Protein AF-A0A453IXX7-F1 (afdb_monomer_lite)

Structure (mmCIF, N/CA/C/O backbone):
data_AF-A0A453IXX7-F1
#
_entry.id   AF-A0A453IXX7-F1
#
loop_
_atom_site.group_PDB
_atom_site.id
_atom_site.type_symbol
_atom_site.label_atom_id
_atom_site.label_alt_id
_atom_site.label_comp_id
_atom_site.label_asym_id
_atom_site.label_entity_id
_atom_site.label_seq_id
_atom_site.pdbx_PDB_ins_code
_atom_site.Cartn_x
_atom_site.Cartn_y
_atom_site.Cartn_z
_atom_site.occupancy
_atom_site.B_iso_or_equiv
_atom_site.auth_seq_id
_atom_site.auth_comp_id
_atom_site.auth_asym_id
_atom_site.auth_atom_id
_atom_site.pdbx_PDB_model_num
ATOM 1 N N . MET A 1 1 ? -19.624 11.879 3.720 1.00 52.00 1 MET A N 1
ATOM 2 C CA . MET A 1 1 ? -18.708 11.087 4.573 1.00 52.00 1 MET A CA 1
ATOM 3 C C . MET A 1 1 ? -17.281 11.515 4.238 1.00 52.00 1 MET A C 1
ATOM 5 O O . MET A 1 1 ? -16.945 11.469 3.066 1.00 52.00 1 MET A O 1
ATOM 9 N N . LYS A 1 2 ? -16.485 12.031 5.192 1.00 71.69 2 LYS A N 1
ATOM 10 C CA . LYS A 1 2 ? -15.106 12.505 4.912 1.00 71.69 2 LYS A CA 1
ATOM 11 C C . LYS A 1 2 ? -14.015 11.462 5.213 1.00 71.69 2 LYS A C 1
ATOM 13 O O . LYS A 1 2 ? -12.870 11.693 4.855 1.00 71.69 2 LYS A O 1
ATOM 18 N N . ARG A 1 3 ? -14.343 10.357 5.900 1.00 86.06 3 ARG A N 1
ATOM 19 C CA . ARG A 1 3 ? -13.412 9.305 6.364 1.00 86.06 3 ARG A CA 1
ATOM 20 C C . ARG A 1 3 ? -14.086 7.934 6.343 1.00 86.06 3 ARG A C 1
ATOM 22 O O . ARG A 1 3 ? -15.310 7.884 6.327 1.00 86.06 3 ARG A O 1
ATOM 29 N N . GLY A 1 4 ? -13.295 6.863 6.366 1.00 90.75 4 GLY A N 1
ATOM 30 C CA . GLY A 1 4 ? -13.793 5.484 6.310 1.00 90.75 4 GLY A CA 1
ATOM 31 C C . GLY A 1 4 ? -14.142 5.016 4.898 1.00 90.75 4 GLY A C 1
ATOM 32 O O . GLY A 1 4 ? -13.806 5.691 3.924 1.00 90.75 4 GLY A O 1
ATOM 33 N N . VAL A 1 5 ? -14.779 3.847 4.814 1.00 94.88 5 VAL A N 1
ATOM 34 C CA . VAL A 1 5 ? -15.252 3.211 3.575 1.00 94.88 5 VAL A CA 1
ATOM 35 C C . VAL A 1 5 ? -16.755 3.427 3.390 1.00 94.88 5 VAL A C 1
ATOM 37 O O . VAL A 1 5 ? -17.506 3.447 4.367 1.00 94.88 5 VAL A O 1
ATOM 40 N N . ASN A 1 6 ? -17.194 3.594 2.142 1.00 93.88 6 ASN A N 1
ATOM 41 C CA . ASN A 1 6 ? -18.609 3.611 1.772 1.00 93.88 6 ASN A CA 1
ATOM 42 C C . ASN A 1 6 ? -19.084 2.248 1.232 1.00 93.88 6 ASN A C 1
ATOM 44 O O . ASN A 1 6 ? -18.291 1.339 1.012 1.00 93.88 6 ASN A O 1
ATOM 48 N N . GLU A 1 7 ? -20.380 2.127 0.951 1.00 94.25 7 GLU A N 1
ATOM 49 C CA . GLU A 1 7 ? -21.014 0.894 0.447 1.00 94.25 7 GLU A CA 1
ATOM 50 C C . GLU A 1 7 ? -20.448 0.391 -0.892 1.00 94.25 7 GLU A C 1
ATOM 52 O O . GLU A 1 7 ? -20.581 -0.784 -1.210 1.00 94.25 7 GLU A O 1
ATOM 57 N N . LYS A 1 8 ? -19.780 1.257 -1.669 1.00 95.69 8 LYS A N 1
ATOM 58 C CA . LYS A 1 8 ? -19.113 0.900 -2.934 1.00 95.69 8 LYS A CA 1
ATOM 59 C C . LYS A 1 8 ? -17.653 0.465 -2.735 1.00 95.69 8 LYS A C 1
ATOM 61 O O . LYS A 1 8 ? -16.906 0.385 -3.707 1.00 95.69 8 LYS A O 1
ATOM 66 N N . GLY A 1 9 ? -17.207 0.274 -1.491 1.00 96.00 9 GLY A N 1
ATOM 67 C CA . GLY A 1 9 ? -15.823 -0.076 -1.170 1.00 96.00 9 GLY A CA 1
ATOM 68 C C . GLY A 1 9 ? -14.824 1.060 -1.422 1.00 96.00 9 GLY A C 1
ATOM 69 O O . GLY A 1 9 ? -13.625 0.813 -1.533 1.00 96.00 9 GLY A O 1
ATOM 70 N N . ARG A 1 10 ? -15.281 2.314 -1.546 1.00 95.12 10 ARG A N 1
ATOM 71 C CA . ARG A 1 10 ? -14.396 3.473 -1.746 1.00 95.12 10 ARG A CA 1
ATOM 72 C C . ARG A 1 10 ? -14.073 4.101 -0.402 1.00 95.12 10 ARG A C 1
ATOM 74 O O . ARG A 1 10 ? -14.986 4.401 0.370 1.00 95.12 10 ARG A O 1
ATOM 81 N N . VAL A 1 11 ? -12.789 4.310 -0.134 1.00 94.00 11 VAL A N 1
ATOM 82 C CA . VAL A 1 11 ? -12.342 5.019 1.067 1.00 94.00 11 VAL A CA 1
ATOM 83 C C . VAL A 1 11 ? -12.109 6.496 0.782 1.00 94.00 11 VAL A C 1
ATOM 85 O O . VAL A 1 11 ? -11.867 6.896 -0.352 1.00 94.00 11 VAL A O 1
ATOM 88 N N . ALA A 1 12 ? -12.148 7.319 1.823 1.00 90.25 12 ALA A N 1
ATOM 89 C CA . ALA A 1 12 ? -11.641 8.684 1.728 1.00 90.25 12 ALA A CA 1
ATOM 90 C C . ALA A 1 12 ? -10.104 8.728 1.750 1.00 90.25 12 ALA A C 1
ATOM 92 O O . ALA A 1 12 ? -9.459 7.824 2.292 1.00 90.25 12 ALA A O 1
ATOM 93 N N . ASN A 1 13 ? -9.529 9.838 1.276 1.00 88.56 13 ASN A N 1
ATOM 94 C CA . ASN A 1 13 ? -8.077 10.052 1.198 1.00 88.56 13 ASN A CA 1
ATOM 95 C C . ASN A 1 13 ? -7.354 8.908 0.457 1.00 88.56 13 ASN A C 1
ATOM 97 O O . ASN A 1 13 ? -6.281 8.497 0.890 1.00 88.56 13 ASN A O 1
ATOM 101 N N . ASP A 1 14 ? -7.990 8.359 -0.585 1.00 91.31 14 ASP A N 1
ATOM 102 C CA . ASP A 1 14 ? -7.433 7.328 -1.469 1.00 91.31 14 ASP A CA 1
ATOM 103 C C . ASP A 1 14 ? -6.385 7.992 -2.368 1.00 91.31 14 ASP A C 1
ATOM 105 O O . ASP A 1 14 ? -6.716 8.897 -3.134 1.00 91.31 14 ASP A O 1
ATOM 109 N N . VAL A 1 15 ? -5.120 7.618 -2.197 1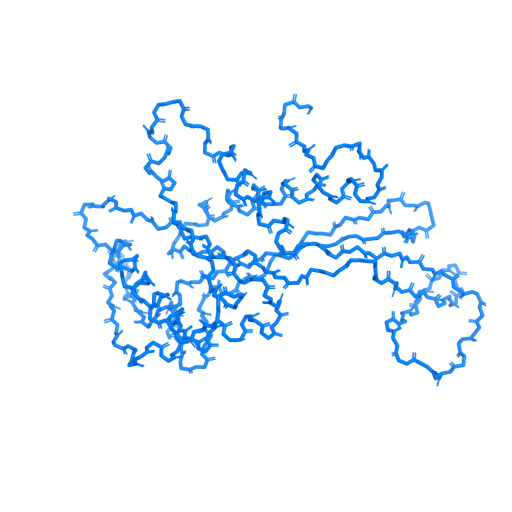.00 93.00 15 VAL A N 1
ATOM 110 C CA . VAL A 1 15 ? -3.978 8.213 -2.893 1.00 93.00 15 VAL A CA 1
ATOM 111 C C . VAL A 1 15 ? -3.083 7.096 -3.397 1.00 93.00 15 VAL A C 1
ATOM 113 O O . VAL A 1 15 ? -2.656 6.230 -2.630 1.00 93.00 15 VAL A O 1
ATOM 116 N N . GLU A 1 16 ? -2.771 7.166 -4.679 1.00 95.75 16 GLU A N 1
ATOM 117 C CA . GLU A 1 16 ? -1.723 6.388 -5.316 1.00 95.75 16 GLU A CA 1
ATOM 118 C C . GLU A 1 16 ? -0.454 7.239 -5.395 1.00 95.75 16 GLU A C 1
ATOM 120 O O . GLU A 1 16 ? -0.512 8.461 -5.549 1.00 95.75 16 GLU A O 1
ATOM 125 N N . THR A 1 17 ? 0.702 6.618 -5.213 1.00 96.19 17 THR A N 1
ATOM 126 C CA . THR A 1 17 ? 1.994 7.270 -5.414 1.00 96.19 17 THR A CA 1
ATOM 127 C C . THR A 1 17 ? 2.865 6.333 -6.220 1.00 96.19 17 THR A C 1
ATOM 129 O O . THR A 1 17 ? 3.091 5.197 -5.804 1.00 96.19 17 THR A O 1
ATOM 132 N N . GLU A 1 18 ? 3.347 6.832 -7.347 1.00 98.19 18 GLU A N 1
ATOM 133 C CA . GLU A 1 18 ? 4.178 6.100 -8.289 1.00 98.19 18 GLU A CA 1
ATOM 134 C C . GLU A 1 18 ? 5.586 6.706 -8.304 1.00 98.19 18 GLU A C 1
ATOM 136 O O . GLU A 1 18 ? 5.736 7.930 -8.317 1.00 98.19 18 GLU A O 1
ATOM 141 N N . GLN A 1 19 ? 6.614 5.858 -8.246 1.00 98.25 19 GLN A N 1
ATOM 142 C CA . GLN A 1 19 ? 8.008 6.252 -8.441 1.00 98.25 19 GLN A CA 1
ATOM 143 C C . GLN A 1 19 ? 8.514 5.627 -9.734 1.00 98.25 19 GLN A C 1
ATOM 145 O O . GLN A 1 19 ? 8.603 4.405 -9.834 1.00 98.25 19 GLN A O 1
ATOM 150 N N . ILE A 1 20 ? 8.883 6.480 -10.684 1.00 97.31 20 ILE A N 1
ATOM 151 C CA . ILE A 1 20 ? 9.363 6.087 -12.005 1.00 97.31 20 ILE A CA 1
ATOM 152 C C . ILE A 1 20 ? 10.854 6.407 -12.091 1.00 97.31 20 ILE A C 1
ATOM 154 O O . ILE A 1 20 ? 11.266 7.507 -11.721 1.00 97.31 20 ILE A O 1
ATOM 158 N N . VAL A 1 21 ? 11.649 5.453 -12.573 1.00 96.19 21 VAL A N 1
ATOM 159 C CA . VAL A 1 21 ? 13.091 5.617 -12.800 1.00 96.19 21 VAL A CA 1
ATOM 160 C C . VAL A 1 21 ? 13.422 5.103 -14.191 1.00 96.19 21 VAL A C 1
ATOM 162 O O . VAL A 1 21 ? 13.055 3.980 -14.538 1.00 96.19 21 VAL A O 1
ATOM 165 N N . PHE A 1 22 ? 14.110 5.921 -14.976 1.00 93.31 22 PHE A N 1
ATOM 166 C CA . PHE A 1 22 ? 14.544 5.607 -16.331 1.00 93.31 22 PHE A CA 1
ATOM 167 C C . PHE A 1 22 ? 15.934 6.194 -16.580 1.00 93.31 22 PHE A C 1
ATOM 169 O O . PHE A 1 22 ? 16.398 7.054 -15.830 1.00 93.31 22 PHE A O 1
ATOM 176 N N . GLU A 1 23 ? 16.598 5.690 -17.611 1.00 85.50 23 GLU A N 1
ATOM 177 C CA . GLU A 1 23 ? 17.915 6.166 -18.029 1.00 85.50 23 GLU A CA 1
ATOM 178 C C . GLU A 1 23 ? 17.818 7.539 -18.697 1.00 85.50 23 GLU A C 1
ATOM 180 O O . GLU A 1 23 ? 17.006 7.738 -19.597 1.00 85.50 23 GLU A O 1
ATOM 185 N N . ASP A 1 24 ? 18.678 8.470 -18.292 1.00 83.19 24 ASP A N 1
ATOM 186 C CA . ASP A 1 24 ? 18.828 9.745 -18.988 1.00 83.19 24 ASP A CA 1
ATOM 187 C C . ASP A 1 24 ? 19.734 9.544 -20.212 1.00 83.19 24 ASP A C 1
ATOM 189 O O . ASP A 1 24 ? 20.938 9.302 -20.081 1.00 83.19 24 ASP A O 1
ATOM 193 N N . THR A 1 25 ? 19.141 9.556 -21.405 1.00 79.69 25 THR A N 1
ATOM 194 C CA . THR A 1 25 ? 19.832 9.289 -22.674 1.00 79.69 25 THR A CA 1
ATOM 195 C C . THR A 1 25 ? 19.907 10.555 -23.528 1.00 79.69 25 THR A C 1
ATOM 197 O O . THR A 1 25 ? 18.917 11.279 -23.581 1.00 79.69 25 THR A O 1
ATOM 200 N N . PRO A 1 26 ? 20.989 10.780 -24.300 1.00 73.00 26 PRO A N 1
ATOM 201 C CA . PRO A 1 26 ? 21.132 11.967 -25.153 1.00 73.00 26 PRO A CA 1
ATOM 202 C C . PRO A 1 26 ? 20.014 12.176 -26.186 1.00 73.00 26 PRO A C 1
ATOM 204 O O . PRO A 1 26 ? 19.783 13.307 -26.601 1.00 73.00 26 PRO A O 1
ATOM 207 N N . ASP A 1 27 ? 19.343 11.098 -26.600 1.00 72.31 27 ASP A N 1
ATOM 208 C CA . ASP A 1 27 ? 18.257 11.117 -27.587 1.00 72.31 27 ASP A CA 1
ATOM 209 C C . ASP A 1 27 ? 16.858 11.276 -26.945 1.00 72.31 27 ASP A C 1
ATOM 211 O O . ASP A 1 27 ? 15.850 11.054 -27.614 1.00 72.31 27 ASP A O 1
ATOM 215 N N . ASP A 1 28 ? 16.785 11.615 -25.647 1.00 72.50 28 ASP A N 1
ATOM 216 C CA . ASP A 1 28 ? 15.558 11.761 -24.835 1.00 72.50 28 ASP A CA 1
ATOM 217 C C . ASP A 1 28 ? 14.635 10.519 -24.808 1.00 72.50 28 ASP A C 1
ATOM 219 O O . ASP A 1 28 ? 13.484 10.594 -24.364 1.00 72.50 28 ASP A O 1
ATOM 223 N N . ILE A 1 29 ? 15.122 9.351 -25.247 1.00 78.19 29 ILE A N 1
ATOM 224 C CA . ILE A 1 29 ? 14.368 8.093 -25.226 1.00 78.19 29 ILE A CA 1
ATOM 225 C C . ILE A 1 29 ? 15.102 7.050 -24.388 1.00 78.19 29 ILE A C 1
ATOM 227 O O . ILE A 1 29 ? 16.086 6.466 -24.854 1.00 78.19 29 ILE A O 1
ATOM 231 N N . PRO A 1 30 ? 14.589 6.738 -23.186 1.00 85.81 30 PRO A N 1
ATOM 232 C CA . PRO A 1 30 ? 15.201 5.726 -22.348 1.00 85.81 30 PRO A CA 1
ATOM 233 C C . PRO A 1 30 ? 15.132 4.353 -23.015 1.00 85.81 30 PRO A C 1
ATOM 235 O O . PRO A 1 30 ? 14.102 3.980 -23.574 1.00 85.81 30 PRO A O 1
ATOM 238 N N . SER A 1 31 ? 16.202 3.567 -22.892 1.00 89.06 31 SER A N 1
ATOM 239 C CA . SER A 1 31 ? 16.197 2.160 -23.315 1.00 89.06 31 SER A CA 1
ATOM 240 C C . SER A 1 31 ? 15.396 1.279 -22.349 1.00 89.06 31 SER A C 1
ATOM 242 O O . SER A 1 31 ? 14.829 0.254 -22.731 1.00 89.06 31 SER A O 1
ATOM 244 N N . GLN A 1 32 ? 15.325 1.704 -21.086 1.00 92.56 32 GLN A N 1
ATOM 245 C CA . GLN A 1 32 ? 14.651 1.008 -20.005 1.00 92.56 32 GLN A CA 1
ATOM 246 C C . GLN A 1 32 ? 13.949 1.986 -19.071 1.00 92.56 32 GLN A C 1
ATOM 248 O O . GLN A 1 32 ? 14.436 3.080 -18.776 1.00 92.56 32 GLN A O 1
ATOM 253 N N . ILE A 1 33 ? 12.812 1.546 -18.548 1.00 94.88 33 ILE A N 1
ATOM 254 C CA . ILE A 1 33 ? 12.030 2.281 -17.563 1.00 94.88 33 ILE A CA 1
ATOM 255 C C . ILE A 1 33 ? 11.524 1.320 -16.502 1.00 94.88 33 ILE A C 1
ATOM 257 O O . ILE A 1 33 ? 11.137 0.184 -16.777 1.0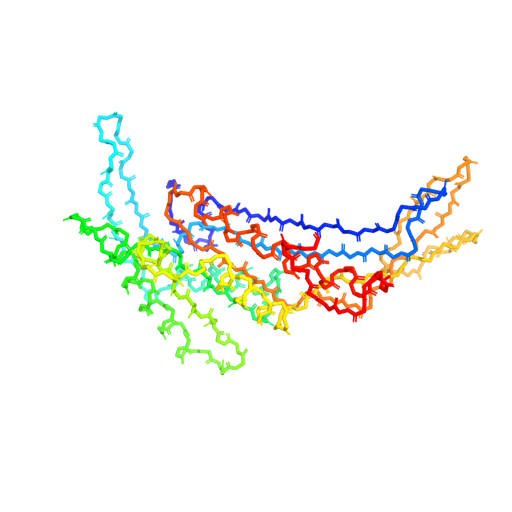0 94.88 33 ILE A O 1
ATOM 261 N N . THR A 1 34 ? 11.510 1.792 -15.268 1.00 97.44 34 THR A N 1
ATOM 262 C CA . THR A 1 34 ? 10.934 1.078 -14.140 1.00 97.44 34 THR A CA 1
ATOM 263 C C . THR A 1 34 ? 9.889 1.939 -13.462 1.00 97.44 34 THR A C 1
ATOM 265 O O . THR A 1 34 ? 9.990 3.166 -13.451 1.00 97.44 34 THR A O 1
ATOM 268 N N . SER A 1 35 ? 8.903 1.294 -12.856 1.00 97.88 35 SER A N 1
ATOM 269 C CA . SER A 1 35 ? 7.926 1.962 -12.014 1.00 97.88 35 SER A CA 1
ATOM 270 C C . SER A 1 35 ? 7.557 1.099 -10.816 1.00 97.88 35 SER A C 1
ATOM 272 O O . SER A 1 35 ? 7.499 -0.128 -10.902 1.00 97.88 35 SER A O 1
ATOM 274 N N . VAL A 1 36 ? 7.285 1.742 -9.687 1.00 98.31 36 VAL A N 1
ATOM 275 C CA . VAL A 1 36 ? 6.668 1.104 -8.530 1.00 98.31 36 VAL A CA 1
ATOM 276 C C . VAL A 1 36 ? 5.520 1.959 -8.012 1.00 98.31 36 VAL A C 1
ATOM 278 O O . VAL A 1 36 ? 5.641 3.171 -7.832 1.00 98.31 36 VAL A O 1
ATOM 281 N N . VAL A 1 37 ? 4.407 1.307 -7.703 1.00 98.38 37 VAL A N 1
ATOM 282 C CA . VAL A 1 37 ? 3.214 1.930 -7.142 1.00 98.38 37 VAL A CA 1
ATOM 283 C C . VAL A 1 37 ? 3.051 1.533 -5.679 1.00 98.38 37 VAL A C 1
ATOM 285 O O . VAL A 1 37 ? 3.149 0.365 -5.298 1.00 98.38 37 VAL A O 1
ATOM 288 N N . GLN A 1 38 ? 2.727 2.512 -4.842 1.00 97.19 38 GLN A N 1
ATOM 289 C CA . GLN A 1 38 ? 2.264 2.301 -3.476 1.00 97.19 38 GLN A CA 1
ATOM 290 C C . GLN A 1 38 ? 0.942 3.018 -3.233 1.00 97.19 38 GLN A C 1
ATOM 292 O O . GLN A 1 38 ? 0.648 4.066 -3.810 1.00 97.19 38 GLN A O 1
ATOM 297 N N . HIS A 1 39 ? 0.147 2.465 -2.325 1.00 96.50 39 HIS A N 1
ATOM 298 C CA . HIS A 1 39 ? -1.194 2.945 -2.051 1.00 96.50 39 HIS A CA 1
ATOM 299 C C . HIS A 1 39 ? -1.298 3.492 -0.623 1.00 96.50 39 HIS A C 1
ATOM 301 O O . HIS A 1 39 ? -0.825 2.897 0.347 1.00 96.50 39 HIS A O 1
ATOM 307 N N . ARG A 1 40 ? -2.026 4.591 -0.439 1.00 94.44 40 ARG A N 1
ATOM 308 C CA . ARG A 1 40 ? -2.394 5.138 0.870 1.00 94.44 40 ARG A CA 1
ATOM 309 C C . ARG A 1 40 ? -3.888 5.423 0.913 1.00 94.44 40 ARG A C 1
ATOM 311 O O . ARG A 1 40 ? -4.469 5.895 -0.050 1.00 94.44 40 ARG A O 1
ATOM 318 N N . GLY A 1 41 ? -4.526 5.128 2.040 1.00 92.62 41 GLY A N 1
ATOM 319 C CA . GLY A 1 41 ? -5.955 5.378 2.194 1.00 92.62 41 GLY A CA 1
ATOM 320 C C . GLY A 1 41 ? -6.386 5.524 3.643 1.00 92.62 41 GLY A C 1
ATOM 321 O O . GLY A 1 41 ? -5.666 5.142 4.572 1.00 92.62 41 GLY A O 1
ATOM 322 N N . SER A 1 42 ? -7.600 6.040 3.848 1.00 92.81 42 SER A N 1
ATOM 323 C CA . SER A 1 42 ? -8.254 5.911 5.152 1.00 92.81 42 SER A CA 1
ATOM 324 C C . SER A 1 42 ? -8.426 4.434 5.514 1.00 92.81 42 SER A C 1
ATOM 326 O O . SER A 1 42 ? -8.551 3.566 4.647 1.00 92.81 42 SER A O 1
ATOM 328 N N . ILE A 1 43 ? -8.475 4.152 6.815 1.00 94.38 43 ILE A N 1
ATOM 329 C CA . ILE A 1 43 ? -8.766 2.807 7.323 1.00 94.38 43 ILE A CA 1
ATOM 330 C C . ILE A 1 43 ? -10.138 2.379 6.775 1.00 94.38 43 ILE A C 1
ATOM 332 O O . ILE A 1 43 ? -11.110 3.109 7.020 1.00 94.38 43 ILE A O 1
ATOM 336 N N . PRO A 1 44 ? -10.229 1.249 6.045 1.00 95.38 44 PRO A N 1
ATOM 337 C CA . PRO A 1 44 ? -11.450 0.822 5.378 1.00 95.38 44 PRO A CA 1
ATOM 338 C C . PRO A 1 44 ? -12.391 0.167 6.387 1.00 95.38 44 PRO A C 1
ATOM 340 O O . PRO A 1 44 ? -12.557 -1.038 6.424 1.00 95.38 44 PRO A O 1
ATOM 343 N N . LEU A 1 45 ? -12.961 0.986 7.258 1.00 95.75 45 LEU A N 1
ATOM 344 C CA . LEU A 1 45 ? -14.060 0.642 8.148 1.00 95.75 45 LEU A CA 1
ATOM 345 C C . LEU A 1 45 ? -15.172 1.664 7.925 1.00 95.75 45 LEU A C 1
ATOM 347 O O . LEU A 1 45 ? -14.910 2.786 7.474 1.00 95.75 45 LEU A O 1
ATOM 351 N N . VAL A 1 46 ? -16.409 1.322 8.267 1.00 94.06 46 VAL A N 1
ATOM 352 C CA . VAL A 1 46 ? -17.495 2.304 8.273 1.00 94.06 46 VAL A CA 1
ATOM 353 C C . VAL A 1 46 ? -17.395 3.096 9.576 1.00 94.06 46 VAL A C 1
ATOM 355 O O . VAL A 1 46 ? -17.850 2.668 10.633 1.00 94.06 46 VAL A O 1
ATOM 358 N N . TRP A 1 47 ? -16.742 4.254 9.522 1.00 91.44 47 TRP A N 1
ATOM 359 C CA . TRP A 1 47 ? -16.563 5.122 10.683 1.00 91.44 47 TRP A CA 1
ATOM 360 C C . TRP A 1 47 ? -16.661 6.586 10.298 1.00 91.44 47 TRP A C 1
ATOM 362 O O . TRP A 1 47 ? -16.441 6.972 9.150 1.00 91.44 47 TRP A O 1
ATOM 372 N N . PHE A 1 48 ? -16.999 7.413 11.276 1.00 84.38 48 PHE A N 1
ATOM 373 C CA . PHE A 1 48 ? -17.100 8.846 11.086 1.00 84.38 48 PHE A CA 1
ATOM 374 C C . PHE A 1 48 ? -16.503 9.597 12.264 1.00 84.38 48 PHE A C 1
ATOM 376 O O . PHE A 1 48 ? -16.362 9.088 13.376 1.00 84.38 48 PHE A O 1
ATOM 383 N N . GLN A 1 49 ? -16.125 10.829 11.969 1.00 82.56 49 GLN A N 1
ATOM 384 C CA . GLN A 1 49 ? -15.581 11.767 12.922 1.00 82.56 49 GLN A CA 1
ATOM 385 C C . GLN A 1 49 ? -16.270 13.099 12.666 1.00 82.56 49 GLN A C 1
ATOM 387 O O . GLN A 1 49 ? -16.246 13.607 11.542 1.00 82.56 49 GLN A O 1
ATOM 392 N N . GLU A 1 50 ? -16.913 13.641 13.692 1.00 73.12 50 GLU A N 1
ATOM 393 C CA . GLU A 1 50 ? -17.658 14.886 13.566 1.00 73.12 50 GLU A CA 1
ATOM 394 C C . GLU A 1 50 ? -16.701 16.072 13.433 1.00 73.12 50 GLU A C 1
ATOM 396 O O . GLU A 1 50 ? -15.902 16.352 14.320 1.00 73.12 50 GLU A O 1
ATOM 401 N N . THR A 1 51 ? -16.734 16.784 12.310 1.00 66.50 51 THR A N 1
ATOM 402 C CA . THR A 1 51 ? -15.838 17.924 12.095 1.00 66.50 51 THR A CA 1
ATOM 403 C C . THR A 1 51 ? -16.435 19.189 12.707 1.00 66.50 51 THR A C 1
ATOM 405 O O . THR A 1 51 ? -17.098 19.951 12.009 1.00 66.50 51 THR A O 1
ATOM 408 N N . SER A 1 52 ? -16.201 19.419 14.001 1.00 67.50 52 SER A N 1
ATOM 409 C CA . SER A 1 52 ? -16.500 20.699 14.662 1.00 67.50 52 SER A CA 1
ATOM 410 C C . SER A 1 52 ? -15.265 21.604 14.672 1.00 67.50 52 SER A C 1
ATOM 412 O O . SER A 1 52 ? -14.175 21.152 15.016 1.00 67.50 52 SER A O 1
ATOM 414 N N . ARG A 1 53 ? -15.435 22.895 14.339 1.00 65.81 53 ARG A N 1
ATOM 415 C CA . ARG A 1 53 ? -14.354 23.907 14.382 1.00 65.81 53 ARG A CA 1
ATOM 416 C C . ARG A 1 53 ? -13.826 24.172 15.800 1.00 65.81 53 ARG A C 1
ATOM 418 O O . ARG A 1 53 ? -12.736 24.710 15.939 1.00 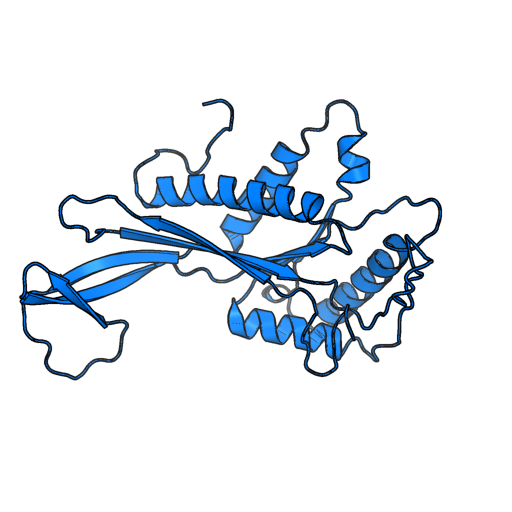65.81 53 ARG A O 1
ATOM 425 N N . LEU A 1 54 ? -14.582 23.788 16.830 1.00 71.88 54 LEU A N 1
ATOM 426 C CA . LEU A 1 54 ? -14.226 23.977 18.241 1.00 71.88 54 LEU A CA 1
ATOM 427 C C . LEU A 1 54 ? -13.487 22.763 18.833 1.00 71.88 54 LEU A C 1
ATOM 429 O O . LEU A 1 54 ? -12.790 22.890 19.835 1.00 71.88 54 LEU A O 1
ATOM 433 N N . ASN A 1 55 ? -13.599 21.587 18.203 1.00 61.78 55 ASN A N 1
ATOM 434 C CA . ASN A 1 55 ? -12.998 20.350 18.695 1.00 61.78 55 ASN A CA 1
ATOM 435 C C . ASN A 1 55 ? -11.745 20.000 17.891 1.00 61.78 55 ASN A C 1
ATOM 437 O O . ASN A 1 55 ? -11.827 19.397 16.826 1.00 61.78 55 ASN A O 1
ATOM 441 N N . ILE A 1 56 ? -10.571 20.294 18.457 1.00 64.31 56 ILE A N 1
ATOM 442 C CA . ILE A 1 56 ? -9.255 20.009 17.849 1.00 64.31 56 ILE A CA 1
ATOM 443 C C . ILE A 1 56 ? -9.049 18.496 17.606 1.00 64.31 56 ILE A C 1
ATOM 445 O O . ILE A 1 56 ? -8.290 18.094 16.725 1.00 64.31 56 ILE A O 1
ATOM 449 N N . ARG A 1 57 ? -9.724 17.624 18.373 1.00 69.62 57 ARG A N 1
ATOM 450 C CA . ARG A 1 57 ? -9.666 16.156 18.219 1.00 69.62 57 ARG A CA 1
ATOM 451 C C . ARG A 1 57 ? -11.045 15.514 18.384 1.00 69.62 57 ARG A C 1
ATOM 453 O O . ARG A 1 57 ? -11.339 14.980 19.454 1.00 69.62 57 ARG A O 1
ATOM 460 N N . PRO A 1 58 ? -11.880 15.541 17.337 1.00 73.75 58 PRO A N 1
ATOM 461 C CA . PRO A 1 58 ? -13.235 15.034 17.441 1.00 73.75 58 PRO A CA 1
ATOM 462 C C . PRO A 1 58 ? -13.289 13.523 17.655 1.00 73.75 58 PRO A C 1
ATOM 464 O O . PRO A 1 58 ? -12.371 12.785 17.276 1.00 73.75 58 PRO A O 1
ATOM 467 N N . GLU A 1 59 ? -14.367 13.072 18.282 1.00 81.75 59 GLU A N 1
ATOM 468 C CA . GLU A 1 59 ? -14.593 11.668 18.599 1.00 81.75 59 GLU A CA 1
ATOM 469 C C . GLU A 1 59 ? -14.756 10.815 17.340 1.00 81.75 59 GLU A C 1
ATOM 471 O O . GLU A 1 59 ? -15.228 11.287 16.306 1.00 81.75 59 GLU A O 1
ATOM 476 N N . ILE A 1 60 ? -14.318 9.562 17.427 1.00 87.50 60 ILE A N 1
ATOM 477 C CA . ILE A 1 60 ? -14.472 8.579 16.359 1.00 87.50 60 ILE A CA 1
ATOM 478 C C . ILE A 1 60 ? -15.640 7.691 16.736 1.00 87.50 60 ILE A C 1
ATOM 480 O O . ILE A 1 60 ? -15.625 7.081 17.801 1.00 87.50 60 ILE A O 1
ATOM 484 N N . THR A 1 61 ? -16.607 7.583 15.836 1.00 88.12 61 THR A N 1
ATOM 485 C CA . THR A 1 61 ? -17.734 6.668 15.989 1.00 88.12 61 THR A CA 1
ATOM 486 C C . THR A 1 61 ? -17.657 5.588 14.919 1.00 88.12 61 THR A C 1
ATOM 488 O O . THR A 1 61 ? -17.616 5.881 13.721 1.00 88.12 61 THR A O 1
ATOM 491 N N . LEU A 1 62 ? -17.619 4.332 15.363 1.00 90.19 62 LEU A N 1
ATOM 492 C CA . LEU A 1 62 ? -17.734 3.154 14.507 1.00 90.19 62 LEU A CA 1
ATOM 493 C C . LEU A 1 62 ? -19.212 2.897 14.201 1.00 90.19 62 LEU A C 1
ATOM 495 O O . LEU A 1 62 ? -20.054 2.979 15.095 1.00 90.19 62 LEU A O 1
ATOM 499 N N . LYS A 1 63 ? -19.527 2.566 12.950 1.00 89.44 63 LYS A N 1
ATOM 500 C CA . LYS A 1 63 ? -20.824 1.999 12.573 1.00 89.44 63 LYS A CA 1
ATOM 501 C C . LYS A 1 63 ? -20.664 0.518 12.264 1.00 89.44 63 LYS A C 1
ATOM 503 O O . LYS A 1 63 ? -19.580 0.061 11.910 1.00 89.44 63 LYS A O 1
ATOM 508 N N . SER A 1 64 ? -21.763 -0.216 12.398 1.00 86.44 64 SER A N 1
ATOM 509 C CA . SER A 1 64 ? -21.808 -1.621 12.010 1.00 86.44 64 SER A CA 1
ATOM 510 C C . SER A 1 64 ? -21.694 -1.749 10.489 1.00 86.44 64 SER A C 1
ATOM 512 O O . SER A 1 64 ? -22.434 -1.098 9.752 1.00 86.44 64 SER A O 1
ATOM 514 N N . ASP A 1 65 ? -20.758 -2.583 10.046 1.00 89.69 65 ASP A N 1
ATOM 515 C CA . ASP A 1 65 ? -20.660 -3.122 8.690 1.00 89.69 65 ASP A CA 1
ATOM 516 C C . ASP A 1 65 ? -20.945 -4.619 8.822 1.00 89.69 65 ASP A C 1
ATOM 518 O O . ASP A 1 65 ? -20.088 -5.374 9.286 1.00 89.69 65 ASP A O 1
ATOM 522 N N . VAL A 1 66 ? -22.182 -5.031 8.532 1.00 91.00 66 VAL A N 1
ATOM 523 C CA . VAL A 1 66 ? -22.605 -6.431 8.687 1.00 91.00 66 VAL A CA 1
ATOM 524 C C . VAL A 1 66 ? -21.678 -7.310 7.852 1.00 91.00 66 VAL A C 1
ATOM 526 O O . VAL A 1 66 ? -21.546 -7.093 6.648 1.00 91.00 66 VAL A O 1
ATOM 529 N N . ASP A 1 67 ? -21.016 -8.271 8.500 1.00 93.44 67 ASP A N 1
ATOM 530 C CA . ASP A 1 67 ? -20.033 -9.180 7.889 1.00 93.44 67 ASP A CA 1
ATOM 531 C C . ASP A 1 67 ? -18.861 -8.485 7.171 1.00 93.44 67 ASP A C 1
ATOM 533 O O . ASP A 1 67 ? -18.190 -9.081 6.322 1.00 93.44 67 ASP A O 1
ATOM 537 N N . TYR A 1 68 ? -18.598 -7.220 7.509 1.00 97.06 68 TYR A N 1
ATOM 538 C CA . TYR A 1 68 ? -17.558 -6.400 6.893 1.00 97.06 68 TYR A CA 1
ATOM 539 C C . TYR A 1 68 ? -17.688 -6.298 5.360 1.00 97.06 68 TYR A C 1
ATOM 541 O O . TYR A 1 68 ? -16.679 -6.303 4.652 1.00 97.06 68 TYR A O 1
ATOM 549 N N . LYS A 1 69 ? -18.916 -6.235 4.822 1.00 97.12 69 LYS A N 1
ATOM 550 C CA . LYS A 1 69 ? -19.190 -6.207 3.371 1.00 97.12 69 LYS A CA 1
ATOM 551 C C . LYS A 1 69 ? -18.504 -5.044 2.660 1.00 97.12 69 LYS A C 1
ATOM 553 O O . LYS A 1 69 ? -17.824 -5.265 1.659 1.00 97.12 69 LYS A O 1
ATOM 558 N N . ALA A 1 70 ? -18.639 -3.822 3.176 1.00 97.00 70 ALA A N 1
ATOM 559 C CA . ALA A 1 70 ? -18.024 -2.647 2.556 1.00 97.00 70 ALA A CA 1
ATOM 560 C C . ALA A 1 70 ? -16.488 -2.719 2.625 1.00 97.00 70 ALA A C 1
ATOM 562 O O . ALA A 1 70 ? -15.786 -2.381 1.669 1.00 97.00 70 ALA A O 1
ATOM 563 N N . THR A 1 71 ? -15.971 -3.219 3.748 1.00 97.75 71 THR A N 1
ATOM 564 C CA . THR A 1 71 ? -14.536 -3.450 3.962 1.00 97.75 71 THR A CA 1
ATOM 565 C C . THR A 1 71 ? -13.974 -4.522 3.022 1.00 97.75 71 THR A C 1
ATOM 567 O O . THR A 1 71 ? -12.894 -4.344 2.464 1.00 97.75 71 THR A O 1
ATOM 570 N N . ARG A 1 72 ? -14.702 -5.623 2.810 1.00 98.12 72 ARG A N 1
ATOM 571 C CA . ARG A 1 72 ? -14.332 -6.701 1.884 1.00 98.12 72 ARG A CA 1
ATOM 572 C C . ARG A 1 72 ? -14.299 -6.197 0.445 1.00 98.12 72 ARG A C 1
ATOM 574 O O . ARG A 1 72 ? -13.266 -6.332 -0.206 1.00 98.12 72 ARG A O 1
ATOM 581 N N . LEU A 1 73 ? -15.374 -5.540 0.003 1.00 98.31 73 LEU A N 1
ATOM 582 C CA . LEU A 1 73 ? -15.481 -4.977 -1.345 1.00 98.31 73 LEU A CA 1
ATOM 583 C C . LEU A 1 73 ? -14.338 -4.000 -1.643 1.00 98.31 73 LEU A C 1
ATOM 585 O O . LEU A 1 73 ? -13.816 -3.947 -2.752 1.00 98.31 73 LEU A O 1
ATOM 589 N N . HIS A 1 74 ? -13.906 -3.237 -0.639 1.00 98.12 74 HIS A N 1
ATOM 590 C CA . HIS A 1 74 ? -12.750 -2.366 -0.781 1.00 98.12 74 HIS A CA 1
ATOM 591 C C . HIS A 1 74 ? -11.467 -3.123 -1.159 1.00 98.12 74 HIS A C 1
ATOM 593 O O . HIS A 1 74 ? -10.751 -2.693 -2.062 1.00 98.12 74 HIS A O 1
ATOM 599 N N . PHE A 1 75 ? -11.174 -4.244 -0.497 1.00 98.25 75 PHE A N 1
ATOM 600 C CA . PHE A 1 75 ? -9.992 -5.044 -0.815 1.00 98.25 75 PHE A CA 1
ATOM 601 C C . PHE A 1 75 ? -10.137 -5.826 -2.117 1.00 98.25 75 PHE A C 1
ATOM 603 O O . PHE A 1 75 ? -9.156 -5.943 -2.842 1.00 98.25 75 PHE A O 1
ATOM 610 N N . GLU A 1 76 ? -11.341 -6.277 -2.466 1.00 98.19 76 GLU A N 1
ATOM 611 C CA . GLU A 1 76 ? -11.623 -6.855 -3.787 1.00 98.19 76 GLU A CA 1
ATOM 612 C C . GLU A 1 76 ? -11.320 -5.841 -4.900 1.00 98.19 76 GLU A C 1
ATOM 614 O O . GLU A 1 76 ? -10.595 -6.155 -5.840 1.00 98.19 76 GLU A O 1
ATOM 619 N N . ASN A 1 77 ? -11.750 -4.585 -4.738 1.00 98.19 77 ASN A N 1
ATOM 620 C CA . ASN A 1 77 ? -11.420 -3.502 -5.668 1.00 98.19 77 ASN A CA 1
ATOM 621 C C . ASN A 1 77 ? -9.911 -3.208 -5.746 1.00 98.19 77 ASN A C 1
ATOM 623 O O . ASN A 1 77 ? -9.433 -2.745 -6.779 1.00 98.19 77 ASN A O 1
ATOM 627 N N . LEU A 1 78 ? -9.151 -3.412 -4.664 1.00 98.12 78 LEU A N 1
ATOM 628 C CA . LEU A 1 78 ? -7.690 -3.280 -4.703 1.00 98.12 78 LEU A CA 1
ATOM 629 C C . LEU A 1 78 ? -7.040 -4.454 -5.431 1.00 98.12 78 LEU A C 1
ATOM 631 O O . LEU A 1 78 ? -6.149 -4.220 -6.237 1.00 98.12 78 LEU A O 1
ATOM 635 N N . VAL A 1 79 ? -7.504 -5.683 -5.199 1.00 98.31 79 VAL A N 1
ATOM 636 C CA . VAL A 1 79 ? -7.002 -6.871 -5.906 1.00 98.31 79 VAL A CA 1
ATOM 637 C C . VAL A 1 79 ? -7.264 -6.765 -7.406 1.00 98.31 79 VAL A C 1
ATOM 639 O O . VAL A 1 79 ? -6.387 -7.086 -8.198 1.00 98.31 79 VAL A O 1
ATOM 642 N N . LEU A 1 80 ? -8.431 -6.251 -7.807 1.00 97.69 80 LEU A N 1
ATOM 643 C CA . LEU A 1 80 ? -8.745 -6.002 -9.216 1.00 97.69 80 LEU A CA 1
ATOM 644 C C . LEU A 1 80 ? -7.809 -4.974 -9.870 1.00 97.69 80 LEU A C 1
ATOM 646 O O . LEU A 1 80 ? -7.559 -5.071 -11.065 1.00 97.69 80 LEU A O 1
ATOM 650 N N . ARG A 1 81 ? -7.315 -3.990 -9.106 1.00 96.94 81 ARG A N 1
ATOM 651 C CA . ARG A 1 81 ? -6.438 -2.924 -9.619 1.00 96.94 81 ARG A CA 1
ATOM 652 C C . ARG A 1 81 ? -4.959 -3.297 -9.610 1.00 96.94 81 ARG A C 1
ATOM 654 O O . ARG A 1 81 ? -4.266 -3.005 -10.572 1.00 96.94 81 ARG A O 1
ATOM 661 N N . TYR A 1 82 ? -4.484 -3.901 -8.524 1.00 97.88 82 TYR A N 1
ATOM 662 C CA . TYR A 1 82 ? -3.052 -4.075 -8.259 1.00 97.88 82 TYR A CA 1
ATOM 663 C C . TYR A 1 82 ? -2.614 -5.537 -8.164 1.00 97.88 82 TYR A C 1
ATOM 665 O O . TYR A 1 82 ? -1.430 -5.806 -8.001 1.00 97.88 82 TYR A O 1
ATOM 673 N N . GLY A 1 83 ? -3.548 -6.487 -8.209 1.00 97.56 83 GLY A N 1
ATOM 674 C CA . GLY A 1 83 ? -3.253 -7.902 -8.021 1.00 97.56 83 GLY A CA 1
ATOM 675 C C . GLY A 1 83 ? -3.123 -8.319 -6.553 1.00 97.56 83 GLY A C 1
ATOM 676 O O . GLY A 1 83 ? -3.696 -7.724 -5.638 1.00 97.56 83 GLY A O 1
ATOM 677 N N . ASN A 1 84 ? -2.402 -9.412 -6.327 1.00 96.56 84 ASN A N 1
ATOM 678 C CA . ASN A 1 84 ? -2.238 -10.073 -5.040 1.00 96.56 84 ASN A CA 1
ATOM 679 C C . ASN A 1 84 ? -0.745 -10.422 -4.851 1.00 96.56 84 ASN A C 1
ATOM 681 O O . ASN A 1 84 ? -0.180 -11.090 -5.715 1.00 96.56 84 ASN A O 1
ATOM 685 N N . PRO A 1 85 ? -0.105 -10.028 -3.731 1.00 98.06 85 PRO A N 1
ATOM 686 C CA . PRO A 1 85 ? -0.726 -9.676 -2.456 1.00 98.06 85 PRO A CA 1
ATOM 687 C C . PRO A 1 85 ? -1.103 -8.208 -2.265 1.00 98.06 85 PRO A C 1
ATOM 689 O O . PRO A 1 85 ? -0.398 -7.295 -2.685 1.00 98.06 85 PRO A O 1
ATOM 692 N N . ILE A 1 86 ? -2.173 -7.994 -1.492 1.00 98.50 86 ILE A N 1
ATOM 693 C CA . ILE A 1 86 ? -2.411 -6.720 -0.807 1.00 98.50 86 ILE A CA 1
ATOM 694 C C . ILE A 1 86 ? -1.742 -6.788 0.566 1.00 98.50 86 ILE A C 1
ATOM 696 O O . ILE A 1 86 ? -2.203 -7.506 1.463 1.00 98.50 86 ILE A O 1
ATOM 700 N N . VAL A 1 87 ? -0.657 -6.030 0.740 1.00 98.50 87 VAL A N 1
ATOM 701 C CA . VAL A 1 87 ? 0.032 -5.909 2.029 1.00 98.50 87 VAL A CA 1
ATOM 702 C C . VAL A 1 87 ? -0.399 -4.623 2.712 1.00 98.50 87 VAL A C 1
ATOM 704 O O . VAL A 1 87 ? -0.255 -3.537 2.170 1.00 98.50 87 VAL A O 1
ATOM 707 N N . ILE A 1 88 ? -0.939 -4.728 3.918 1.00 98.25 88 ILE A N 1
ATOM 708 C CA . ILE A 1 88 ? -1.503 -3.609 4.663 1.00 98.25 88 ILE A CA 1
ATOM 709 C C . ILE A 1 88 ? -0.539 -3.225 5.778 1.00 98.25 88 ILE A C 1
ATOM 711 O O . ILE A 1 88 ? -0.374 -3.975 6.740 1.00 98.25 88 ILE A O 1
ATOM 715 N N . LEU A 1 89 ? 0.023 -2.021 5.695 1.00 97.25 89 LEU A N 1
ATOM 716 C CA . LEU A 1 89 ? 0.815 -1.411 6.751 1.00 97.25 89 LEU A CA 1
ATOM 717 C C . LEU A 1 89 ? -0.031 -0.428 7.559 1.00 97.25 89 LEU A C 1
ATOM 719 O O . LEU A 1 89 ? -0.368 0.674 7.128 1.00 97.25 89 LEU A O 1
ATOM 723 N N . ASN A 1 90 ? -0.380 -0.829 8.773 1.00 95.12 90 ASN A N 1
ATOM 724 C CA . ASN A 1 90 ? -1.277 -0.086 9.636 1.00 95.12 90 ASN A CA 1
ATOM 725 C C . ASN A 1 90 ? -0.509 0.692 10.710 1.00 95.12 90 ASN A C 1
ATOM 727 O O . ASN A 1 90 ? -0.045 0.099 11.688 1.00 95.12 90 ASN A O 1
ATOM 731 N N . LEU A 1 91 ? -0.437 2.021 10.573 1.00 92.88 91 LEU A N 1
ATOM 732 C CA . LEU A 1 91 ? 0.410 2.897 11.403 1.00 92.88 91 LEU A CA 1
ATOM 733 C C . LEU A 1 91 ? -0.308 3.532 12.606 1.00 92.88 91 LEU A C 1
ATOM 735 O O . LEU A 1 91 ? 0.079 4.596 13.102 1.00 92.88 91 LEU A O 1
ATOM 739 N N . ILE A 1 92 ? -1.405 2.916 13.039 1.00 89.75 92 ILE A N 1
ATOM 740 C CA . ILE A 1 92 ? -2.307 3.432 14.072 1.00 89.75 92 ILE A CA 1
ATOM 741 C C . ILE A 1 92 ? -1.630 3.423 15.461 1.00 89.75 92 ILE A C 1
ATOM 743 O O . ILE A 1 92 ? -0.890 2.505 15.804 1.00 89.75 92 ILE A O 1
ATOM 747 N N . LYS A 1 93 ? -1.893 4.428 16.299 1.00 87.75 93 LYS A N 1
ATOM 748 C CA . LYS A 1 93 ? -1.412 4.460 17.690 1.00 87.75 93 LYS A CA 1
ATOM 749 C C . LYS A 1 93 ? -2.121 3.416 18.550 1.00 87.75 93 LYS A C 1
ATOM 751 O O . LYS A 1 93 ? -3.334 3.228 18.473 1.00 87.75 93 LYS A O 1
ATOM 756 N N . THR A 1 94 ? -1.361 2.773 19.430 1.00 85.38 94 THR A N 1
ATOM 757 C CA . THR A 1 94 ? -1.867 1.765 20.375 1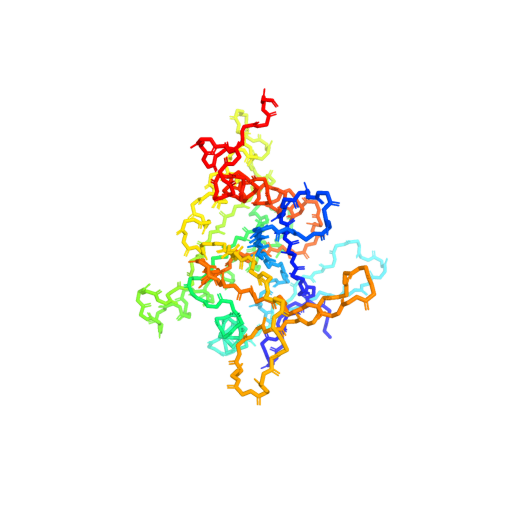.00 85.38 94 THR A CA 1
ATOM 758 C C . THR A 1 94 ? -2.130 2.327 21.764 1.00 85.38 94 THR A C 1
ATOM 760 O O . THR A 1 94 ? -3.013 1.828 22.455 1.00 85.38 94 THR A O 1
ATOM 763 N N . ARG A 1 95 ? -1.376 3.349 22.188 1.00 81.75 95 ARG A N 1
ATOM 764 C CA . ARG A 1 95 ? -1.509 3.978 23.510 1.00 81.75 95 ARG A CA 1
ATOM 765 C C . ARG A 1 95 ? -1.870 5.447 23.367 1.00 81.75 95 ARG A C 1
ATOM 767 O O . ARG A 1 95 ? -1.074 6.254 22.890 1.00 81.75 95 ARG A O 1
ATOM 774 N N . GLU A 1 96 ? -3.061 5.785 23.833 1.00 84.88 96 GLU A N 1
ATOM 775 C CA . GLU A 1 96 ? -3.618 7.131 23.798 1.00 84.88 96 GLU A CA 1
ATOM 776 C C . GLU A 1 96 ? -4.269 7.449 25.145 1.00 84.88 96 GLU A C 1
ATOM 778 O O . GLU A 1 96 ? -4.765 6.548 25.815 1.00 84.88 96 GLU A O 1
ATOM 783 N N . LYS A 1 97 ? -4.301 8.731 25.534 1.00 82.62 97 LYS A N 1
ATOM 784 C CA . LYS A 1 97 ? -5.012 9.162 26.752 1.00 82.62 97 LYS A CA 1
ATOM 785 C C . LYS A 1 97 ? -6.527 8.949 26.641 1.00 82.62 97 LYS A C 1
ATOM 787 O O . LYS A 1 97 ? -7.156 8.550 27.609 1.00 82.62 97 LYS A O 1
ATOM 792 N N . LYS A 1 98 ? -7.095 9.215 25.458 1.00 82.62 98 LYS A N 1
ATOM 793 C CA . LYS A 1 98 ? -8.482 8.895 25.096 1.00 82.62 98 LYS A CA 1
ATOM 794 C C . LYS A 1 98 ? -8.437 7.904 23.929 1.00 82.62 98 LYS A C 1
ATOM 796 O O . LYS A 1 98 ? -7.793 8.238 22.931 1.00 82.62 98 LYS A O 1
ATOM 801 N N . PRO A 1 99 ? -9.065 6.721 24.037 1.00 84.50 99 PRO A N 1
ATOM 802 C CA . PRO A 1 99 ? -9.023 5.715 22.984 1.00 84.50 99 PRO A CA 1
ATOM 803 C C . PRO A 1 99 ? -9.748 6.237 21.741 1.00 84.50 99 PRO A C 1
ATOM 805 O O . PRO A 1 99 ? -10.931 6.568 21.794 1.00 84.50 99 PRO A O 1
ATOM 808 N N . ARG A 1 100 ? -9.018 6.372 20.631 1.00 87.44 100 ARG A N 1
ATOM 809 C CA . ARG A 1 100 ? -9.545 6.872 19.354 1.00 87.44 100 ARG A CA 1
ATOM 810 C C . ARG A 1 100 ? -9.026 5.997 18.222 1.00 87.44 100 ARG A C 1
ATOM 812 O O . ARG A 1 100 ? -9.760 5.186 17.664 1.00 87.44 100 ARG A O 1
ATOM 819 N N . GLU A 1 101 ? -7.735 6.113 17.941 1.00 88.31 101 GLU A N 1
ATOM 820 C CA . GLU A 1 101 ? -7.012 5.282 16.981 1.00 88.31 101 GLU A CA 1
ATOM 821 C C . GLU A 1 101 ? -7.056 3.801 17.390 1.00 88.31 101 GLU A C 1
ATOM 823 O O . GLU A 1 101 ? -7.354 2.917 16.585 1.00 88.31 101 GLU A O 1
ATOM 828 N N . SER A 1 102 ? -6.855 3.533 18.677 1.00 89.75 102 SER A N 1
ATOM 829 C CA . SER A 1 102 ? -6.879 2.184 19.253 1.00 89.75 102 SER A CA 1
ATOM 830 C C . SER A 1 102 ? -8.203 1.424 19.056 1.00 89.75 102 SER A C 1
ATOM 832 O O . SER A 1 102 ? -8.156 0.201 18.899 1.00 89.75 102 SER A O 1
ATOM 834 N N . LEU A 1 103 ? -9.349 2.120 18.996 1.00 91.25 103 LEU A N 1
ATOM 835 C CA . LEU A 1 103 ? -10.657 1.522 18.682 1.00 91.25 103 LEU A CA 1
ATOM 836 C C . LEU A 1 103 ? -10.704 1.034 17.231 1.00 91.25 103 LEU A C 1
ATOM 838 O O . LEU A 1 103 ? -11.015 -0.130 16.979 1.00 91.25 103 LEU A O 1
ATOM 842 N N . LEU A 1 104 ? -10.310 1.897 16.285 1.00 92.44 104 LEU A N 1
ATOM 843 C CA . LEU A 1 104 ? -10.230 1.540 14.866 1.00 92.44 104 LEU A CA 1
ATOM 844 C C . LEU A 1 104 ? -9.254 0.388 14.634 1.00 92.44 104 LEU A C 1
ATOM 846 O O . LEU A 1 104 ? -9.534 -0.499 13.839 1.00 92.44 104 LEU A O 1
ATOM 850 N N . ARG A 1 105 ? -8.120 0.369 15.344 1.00 92.75 105 ARG A N 1
ATOM 851 C CA . ARG A 1 105 ? -7.143 -0.724 15.257 1.00 92.75 105 ARG A CA 1
ATOM 852 C C . ARG A 1 105 ? -7.765 -2.067 15.629 1.00 92.75 105 ARG A C 1
ATOM 854 O O . ARG A 1 105 ? -7.560 -3.040 14.910 1.00 92.75 105 ARG A O 1
ATOM 861 N N . ALA A 1 106 ? -8.455 -2.124 16.768 1.00 93.31 106 ALA A N 1
ATOM 862 C CA . ALA A 1 106 ? -9.055 -3.359 17.255 1.00 93.31 106 ALA A CA 1
ATOM 863 C C . ALA A 1 106 ? -10.137 -3.853 16.291 1.00 93.31 106 ALA A C 1
ATOM 865 O O . ALA A 1 106 ? -10.142 -5.027 15.932 1.00 93.31 106 ALA A O 1
ATOM 866 N N . GLU A 1 107 ? -11.002 -2.951 15.829 1.00 95.44 107 GLU A N 1
ATOM 867 C CA . GLU A 1 107 ? -12.079 -3.309 14.910 1.00 95.44 107 GLU A CA 1
ATOM 868 C C . GLU A 1 107 ? -11.557 -3.714 13.528 1.00 95.44 107 GLU A C 1
ATOM 870 O O . GLU A 1 107 ? -12.004 -4.701 12.952 1.00 95.44 107 GLU A O 1
ATOM 875 N N . PHE A 1 108 ? -10.529 -3.029 13.029 1.00 96.38 108 PHE A N 1
ATOM 876 C CA . PHE A 1 108 ? -9.940 -3.350 11.736 1.00 96.38 108 PHE A CA 1
ATOM 877 C C . PHE A 1 108 ? -9.236 -4.710 11.753 1.00 96.38 108 PHE A C 1
ATOM 879 O O . PHE A 1 108 ? -9.351 -5.475 10.801 1.00 96.38 108 PHE A O 1
ATOM 886 N N . ALA A 1 109 ? -8.570 -5.062 12.857 1.00 96.06 109 ALA A N 1
ATOM 887 C CA . ALA A 1 109 ? -7.982 -6.389 13.016 1.00 96.06 109 ALA A CA 1
ATOM 888 C C . ALA A 1 109 ? -9.045 -7.505 12.978 1.00 96.06 109 ALA A C 1
ATOM 890 O O . ALA A 1 109 ? -8.809 -8.544 12.361 1.00 96.06 109 ALA A O 1
ATOM 891 N N . LYS A 1 110 ? -10.228 -7.286 13.576 1.00 96.81 110 LYS A N 1
ATOM 892 C CA . LYS A 1 110 ? -11.353 -8.232 13.471 1.00 96.81 110 LYS A CA 1
ATOM 893 C C . LYS A 1 110 ? -11.857 -8.352 12.036 1.00 96.81 110 LYS A C 1
ATOM 895 O O . LYS A 1 110 ? -12.076 -9.471 11.584 1.00 96.81 110 LYS A O 1
ATOM 900 N N . ALA A 1 111 ? -11.986 -7.230 11.326 1.00 97.69 111 ALA A N 1
ATOM 901 C CA . ALA A 1 111 ? -12.416 -7.211 9.931 1.00 97.69 111 ALA A CA 1
ATOM 902 C C . ALA A 1 111 ? -11.478 -8.033 9.036 1.00 97.69 111 ALA A C 1
ATOM 904 O O . ALA A 1 111 ? -11.930 -8.912 8.306 1.00 97.69 111 ALA A O 1
ATOM 905 N N . ILE A 1 112 ? -10.163 -7.813 9.150 1.00 98.00 112 ILE A N 1
ATOM 906 C CA . ILE A 1 112 ? -9.163 -8.575 8.392 1.00 98.00 112 ILE A CA 1
ATOM 907 C C . ILE A 1 112 ? -9.220 -10.065 8.738 1.00 98.00 112 ILE A C 1
ATOM 909 O O . ILE A 1 112 ? -9.210 -10.898 7.835 1.00 98.00 112 ILE A O 1
ATOM 913 N N . HIS A 1 113 ? -9.325 -10.411 10.024 1.00 97.75 113 HIS A N 1
ATOM 914 C CA . HIS A 1 113 ? -9.458 -11.807 10.451 1.00 97.75 113 HIS A CA 1
ATOM 915 C C . HIS A 1 113 ? -10.709 -12.467 9.865 1.00 97.75 113 HIS A C 1
ATOM 917 O O . HIS A 1 113 ? -10.637 -13.572 9.335 1.00 97.75 113 HIS A O 1
ATOM 923 N N . TYR A 1 114 ? -11.851 -11.780 9.921 1.00 97.88 114 TYR A N 1
ATOM 924 C CA . TYR A 1 114 ? -13.112 -12.263 9.365 1.00 97.88 114 TYR A CA 1
ATOM 925 C C . TYR A 1 114 ? -13.031 -12.464 7.845 1.00 97.88 114 TYR A C 1
ATOM 927 O O . TYR A 1 114 ? -13.452 -13.502 7.339 1.00 97.88 114 TYR A O 1
ATOM 935 N N . ILE A 1 115 ? -12.448 -11.509 7.114 1.00 97.88 115 ILE A N 1
ATOM 936 C CA . ILE A 1 115 ? -12.279 -11.598 5.658 1.00 97.88 115 ILE A CA 1
ATOM 937 C C . ILE A 1 115 ? -11.352 -12.763 5.294 1.00 97.88 115 ILE A C 1
ATOM 939 O O . ILE A 1 115 ? -11.732 -13.601 4.477 1.00 97.88 115 ILE A O 1
ATOM 943 N N . ASN A 1 116 ? -10.191 -12.873 5.948 1.00 98.19 116 ASN A N 1
ATOM 944 C CA . ASN A 1 116 ? -9.192 -13.909 5.668 1.00 98.19 116 ASN A CA 1
ATOM 945 C C . ASN A 1 116 ? -9.668 -15.336 5.979 1.00 98.19 116 ASN A C 1
ATOM 947 O O . ASN A 1 116 ? -9.146 -16.276 5.382 1.00 98.19 116 ASN A O 1
ATOM 951 N N . LYS A 1 117 ? -10.657 -15.521 6.868 1.00 97.19 117 LYS A N 1
ATOM 952 C CA . LYS A 1 117 ? -11.300 -16.832 7.081 1.00 97.19 117 LYS A CA 1
ATOM 953 C C . LYS A 1 117 ? -12.010 -17.354 5.832 1.00 97.19 117 LYS A C 1
ATOM 955 O O . LYS A 1 117 ? -12.102 -18.562 5.661 1.00 97.19 117 LYS A O 1
ATOM 960 N N . GLY A 1 118 ? -12.530 -16.455 4.997 1.00 95.00 118 GLY A N 1
ATOM 961 C CA . GLY A 1 118 ? -13.225 -16.802 3.757 1.00 95.00 118 GLY A CA 1
ATOM 962 C C . GLY A 1 118 ? -12.324 -16.840 2.522 1.00 95.00 118 GLY A C 1
ATOM 963 O O . GLY A 1 118 ? -12.844 -16.995 1.423 1.00 95.00 118 GLY A O 1
ATOM 964 N N . LEU A 1 119 ? -11.009 -16.651 2.677 1.00 96.25 119 LEU A N 1
ATOM 965 C CA . LEU A 1 119 ? -10.047 -16.621 1.574 1.00 96.25 119 LEU A CA 1
ATOM 966 C C . LEU A 1 119 ? -9.053 -17.788 1.687 1.00 96.25 119 LEU A C 1
ATOM 968 O O . LEU A 1 119 ? -8.654 -18.134 2.807 1.00 96.25 119 LEU A O 1
ATOM 972 N N . PRO A 1 120 ? -8.621 -18.372 0.552 1.00 96.88 120 PRO A N 1
ATOM 973 C CA . PRO A 1 120 ? -7.526 -19.336 0.545 1.00 96.88 120 PRO A CA 1
ATOM 974 C C . PRO A 1 120 ? -6.211 -18.656 0.955 1.00 96.88 120 PRO A C 1
ATOM 976 O O . PRO A 1 120 ? -6.075 -17.434 0.847 1.00 96.88 120 PRO A O 1
ATOM 979 N N . ASP A 1 121 ? -5.256 -19.442 1.455 1.00 95.38 121 ASP A N 1
ATOM 980 C CA . ASP A 1 121 ? -4.031 -18.942 2.096 1.00 95.38 121 ASP A CA 1
ATOM 981 C C . ASP A 1 121 ? -3.211 -18.001 1.197 1.00 95.38 121 ASP A C 1
ATOM 983 O O . ASP A 1 121 ? -2.690 -16.993 1.676 1.00 95.38 121 ASP A O 1
ATOM 987 N N . ASP A 1 122 ? -3.155 -18.283 -0.105 1.00 94.12 122 ASP A N 1
ATOM 988 C CA . ASP A 1 122 ? -2.446 -17.501 -1.121 1.00 94.12 122 ASP A CA 1
ATOM 989 C C . ASP A 1 122 ? -3.094 -16.135 -1.401 1.00 94.12 122 ASP A C 1
ATOM 991 O O . ASP A 1 122 ? -2.406 -15.202 -1.815 1.00 94.12 122 ASP A O 1
ATOM 995 N N . LYS A 1 123 ? -4.399 -15.984 -1.137 1.00 95.69 123 LYS A N 1
ATOM 996 C CA . LYS A 1 123 ? -5.175 -14.748 -1.369 1.00 95.69 123 LYS A CA 1
ATOM 997 C C . LYS A 1 123 ? -5.456 -13.947 -0.105 1.00 95.69 123 LYS A C 1
ATOM 999 O O . LYS A 1 123 ? -6.183 -12.954 -0.152 1.00 95.69 123 LYS A O 1
ATOM 1004 N N . ARG A 1 124 ? -4.925 -14.368 1.044 1.00 98.19 124 ARG A N 1
ATOM 1005 C CA . ARG A 1 124 ? -5.138 -13.650 2.303 1.00 98.19 124 ARG A CA 1
ATOM 1006 C C . ARG A 1 124 ? -4.481 -12.274 2.281 1.00 98.19 124 ARG A C 1
ATOM 1008 O O . ARG A 1 124 ? -3.329 -12.108 1.883 1.00 98.19 124 ARG A O 1
ATOM 1015 N N . LEU A 1 125 ? -5.197 -11.300 2.834 1.00 98.38 125 LEU A N 1
ATOM 1016 C CA . LEU A 1 125 ? -4.674 -9.968 3.105 1.00 98.38 125 LEU A CA 1
ATOM 1017 C C . LEU A 1 125 ? -3.541 -10.074 4.128 1.00 98.38 125 LEU A C 1
ATOM 1019 O O . LEU A 1 125 ? -3.741 -10.590 5.236 1.00 98.38 125 LEU A O 1
ATOM 1023 N N . LYS A 1 126 ? -2.361 -9.558 3.778 1.00 97.88 126 LYS A N 1
ATOM 1024 C CA . LYS A 1 126 ? -1.188 -9.578 4.658 1.00 97.88 126 LYS A CA 1
ATOM 1025 C C . LYS A 1 126 ? -1.215 -8.336 5.540 1.00 97.88 126 LYS A C 1
ATOM 1027 O O . LYS A 1 126 ? -0.973 -7.235 5.063 1.00 97.88 126 LYS A O 1
ATOM 1032 N N . PHE A 1 127 ? -1.542 -8.486 6.820 1.00 96.75 127 PHE A N 1
ATOM 1033 C CA . PHE A 1 127 ? -1.731 -7.353 7.731 1.00 96.75 127 PHE A CA 1
ATOM 1034 C C . PHE A 1 127 ? -0.564 -7.185 8.705 1.00 96.75 127 PHE A C 1
ATOM 1036 O O . PHE A 1 127 ? -0.316 -8.047 9.547 1.00 96.75 127 PHE A O 1
ATOM 1043 N N . LEU A 1 128 ? 0.103 -6.032 8.627 1.00 95.88 128 LEU A N 1
ATOM 1044 C CA . LEU A 1 128 ? 1.188 -5.627 9.510 1.00 95.88 128 LEU A CA 1
ATOM 1045 C C . LEU A 1 128 ? 0.803 -4.357 10.271 1.00 95.88 128 LEU A C 1
ATOM 1047 O O . LEU A 1 128 ? 0.408 -3.348 9.692 1.00 95.88 128 LEU A O 1
ATOM 1051 N N . HIS A 1 129 ? 0.957 -4.380 11.592 1.00 95.06 129 HIS A N 1
ATOM 1052 C CA . HIS A 1 129 ? 0.678 -3.228 12.439 1.00 95.06 129 HIS A CA 1
ATOM 1053 C C . HIS A 1 129 ? 1.950 -2.686 13.092 1.00 95.06 129 HIS A C 1
ATOM 1055 O O . HIS A 1 129 ? 2.645 -3.421 13.791 1.00 95.06 129 HIS A O 1
ATOM 1061 N N . MET A 1 130 ? 2.209 -1.384 12.931 1.00 93.19 130 MET A N 1
ATOM 1062 C CA . MET A 1 130 ? 3.366 -0.712 13.528 1.00 93.19 130 MET A CA 1
ATOM 1063 C C . MET A 1 130 ? 2.981 0.623 14.164 1.00 93.19 130 MET A C 1
ATOM 1065 O O . MET A 1 130 ? 2.664 1.597 13.487 1.00 93.19 130 MET A O 1
ATOM 1069 N N . ASP A 1 131 ? 3.073 0.702 15.489 1.00 91.50 131 ASP A N 1
ATOM 1070 C CA . ASP A 1 131 ? 2.904 1.962 16.212 1.00 91.50 131 ASP A CA 1
ATOM 1071 C C . ASP A 1 131 ? 4.216 2.758 16.201 1.00 91.50 131 ASP A C 1
ATOM 1073 O O . ASP A 1 131 ? 5.043 2.643 17.112 1.00 91.50 131 ASP A O 1
ATOM 1077 N N . LEU A 1 132 ? 4.401 3.588 15.171 1.00 88.12 132 LEU A N 1
ATOM 1078 C CA . LEU A 1 132 ? 5.609 4.408 15.022 1.00 88.12 132 LEU A CA 1
ATOM 1079 C C . LEU A 1 132 ? 5.828 5.358 16.209 1.00 88.12 132 LEU A C 1
ATOM 1081 O O . LEU A 1 132 ? 6.968 5.626 16.568 1.00 88.12 132 LEU A O 1
ATOM 1085 N N . SER A 1 133 ? 4.759 5.833 16.862 1.00 84.88 133 SER A N 1
ATOM 1086 C CA . SER A 1 133 ? 4.874 6.724 18.031 1.00 84.88 133 SER A CA 1
ATOM 1087 C C . SER A 1 133 ? 5.404 6.004 19.269 1.00 84.88 133 SER A C 1
ATOM 1089 O O . SER A 1 133 ? 6.032 6.617 20.131 1.00 84.88 133 SER A O 1
ATOM 1091 N N . LYS A 1 134 ? 5.130 4.703 19.381 1.00 86.88 134 LYS A N 1
ATOM 1092 C CA . LYS A 1 134 ? 5.713 3.846 20.414 1.00 86.88 134 LYS A CA 1
ATOM 1093 C C . LYS A 1 134 ? 7.151 3.469 20.069 1.00 86.88 134 LYS A C 1
ATOM 1095 O O . LYS A 1 134 ? 7.987 3.453 20.968 1.00 86.88 134 LYS A O 1
ATOM 1100 N N . LEU A 1 135 ? 7.429 3.164 18.801 1.00 87.69 135 LEU A N 1
ATOM 1101 C CA . LEU A 1 135 ? 8.762 2.774 18.340 1.00 87.69 135 LEU A CA 1
ATOM 1102 C C . LEU A 1 135 ? 9.765 3.928 18.436 1.00 87.69 135 LEU A C 1
ATOM 1104 O O . LEU A 1 135 ? 10.856 3.717 18.946 1.00 87.69 135 LEU A O 1
ATOM 1108 N N . SER A 1 136 ? 9.375 5.153 18.071 1.00 85.94 136 SER A N 1
ATOM 1109 C CA . SER A 1 136 ? 10.260 6.325 18.137 1.00 85.94 136 SER A CA 1
ATOM 1110 C C . SER A 1 136 ? 10.689 6.710 19.556 1.00 85.94 136 SER A C 1
ATOM 1112 O O . SER A 1 136 ? 11.695 7.385 19.736 1.00 85.94 136 SER A O 1
ATOM 1114 N N . ARG A 1 137 ? 9.946 6.278 20.583 1.00 87.31 137 ARG A N 1
ATOM 1115 C CA . ARG A 1 137 ? 10.280 6.517 21.999 1.00 87.31 137 ARG A CA 1
ATOM 1116 C C . ARG A 1 137 ? 11.142 5.418 22.615 1.00 87.31 137 ARG A C 1
ATOM 1118 O O . ARG A 1 137 ? 11.591 5.568 23.749 1.00 87.31 137 ARG A O 1
ATOM 1125 N N . ARG A 1 138 ? 11.329 4.288 21.929 1.00 88.56 138 ARG A N 1
ATOM 1126 C CA . ARG A 1 138 ? 12.172 3.194 22.419 1.00 88.56 138 ARG A CA 1
ATOM 1127 C C . ARG A 1 138 ? 13.631 3.519 22.120 1.00 88.56 138 ARG A C 1
ATOM 1129 O O . ARG A 1 138 ? 14.006 3.716 20.968 1.00 88.56 138 ARG A O 1
ATOM 1136 N N . LYS A 1 139 ? 14.460 3.551 23.164 1.00 83.81 139 LYS A N 1
ATOM 1137 C CA . LYS A 1 139 ? 15.901 3.795 23.036 1.00 83.81 139 LYS A CA 1
ATOM 1138 C C . LYS A 1 139 ? 16.534 2.731 22.125 1.00 83.81 139 LYS A C 1
ATOM 1140 O O . LYS A 1 139 ? 16.231 1.550 22.274 1.00 83.81 139 LYS A O 1
ATOM 1145 N N . GLY A 1 140 ? 17.376 3.157 21.180 1.00 81.19 140 GLY A N 1
ATOM 1146 C CA . GLY A 1 140 ? 18.089 2.266 20.253 1.00 81.19 140 GLY A CA 1
ATOM 1147 C C . GLY A 1 140 ? 17.255 1.695 19.097 1.00 81.19 140 GLY A C 1
ATOM 1148 O O . GLY A 1 140 ? 17.741 0.832 18.378 1.00 81.19 140 GLY A O 1
ATOM 1149 N N . THR A 1 141 ? 16.007 2.138 18.898 1.00 85.88 141 THR A N 1
ATOM 1150 C CA . THR A 1 141 ? 15.185 1.677 17.764 1.00 85.88 141 THR A CA 1
ATOM 1151 C C . THR A 1 141 ? 15.416 2.550 16.529 1.00 85.88 141 THR A C 1
ATOM 1153 O O . THR A 1 141 ? 15.037 3.720 16.528 1.00 85.88 141 THR A O 1
ATOM 1156 N N . ASN A 1 142 ? 15.962 1.973 15.453 1.00 89.06 142 ASN A N 1
ATOM 1157 C CA . ASN A 1 142 ? 15.990 2.613 14.136 1.00 89.06 142 ASN A CA 1
ATOM 1158 C C . ASN A 1 142 ? 14.654 2.369 13.410 1.00 89.06 142 ASN A C 1
ATOM 1160 O O . ASN A 1 142 ? 14.444 1.327 12.787 1.00 89.06 142 ASN A O 1
ATOM 1164 N N . VAL A 1 143 ? 13.726 3.324 13.526 1.00 90.31 143 VAL A N 1
ATOM 1165 C CA . VAL A 1 143 ? 12.391 3.231 12.910 1.00 90.31 143 VAL A CA 1
ATOM 1166 C C . VAL A 1 143 ? 12.478 3.154 11.386 1.00 90.31 143 VAL A C 1
ATOM 1168 O O . VAL A 1 143 ? 11.735 2.383 10.783 1.00 90.31 143 VAL A O 1
ATOM 1171 N N . LEU A 1 144 ? 13.388 3.919 10.779 1.00 90.81 144 LEU A N 1
ATOM 1172 C CA . LEU A 1 144 ? 13.578 3.923 9.332 1.00 90.81 144 LEU A CA 1
ATOM 1173 C C . LEU A 1 144 ? 14.154 2.590 8.852 1.00 90.81 144 LEU A C 1
ATOM 1175 O O . LEU A 1 144 ? 13.628 2.018 7.910 1.00 90.81 144 LEU A O 1
ATOM 1179 N N . GLY A 1 145 ? 15.133 2.032 9.567 1.00 90.94 145 GLY A N 1
ATOM 1180 C CA . GLY A 1 145 ? 15.665 0.698 9.274 1.00 90.94 145 GLY A CA 1
ATOM 1181 C C . GLY A 1 145 ? 14.600 -0.404 9.353 1.00 90.94 145 GLY A C 1
ATOM 1182 O O . GLY A 1 145 ? 14.550 -1.282 8.495 1.00 90.94 145 GLY A O 1
ATOM 1183 N N . LEU A 1 146 ? 13.689 -0.338 10.333 1.00 92.44 146 LEU A N 1
ATOM 1184 C CA . LEU A 1 146 ? 12.568 -1.281 10.413 1.00 92.44 146 LEU A CA 1
ATOM 1185 C C . LEU A 1 146 ? 11.585 -1.107 9.246 1.00 92.44 146 LEU A C 1
ATOM 1187 O O . LEU A 1 146 ? 11.120 -2.100 8.691 1.00 92.44 146 LEU A O 1
ATOM 1191 N N . LEU A 1 147 ? 11.269 0.138 8.881 1.00 94.25 147 LEU A N 1
ATOM 1192 C CA . LEU A 1 147 ? 10.414 0.436 7.732 1.00 94.25 147 LEU A CA 1
ATOM 1193 C C . LEU A 1 147 ? 11.053 -0.015 6.416 1.00 94.25 147 LEU A C 1
ATOM 1195 O O . LEU A 1 147 ? 10.351 -0.604 5.604 1.00 94.25 147 LEU A O 1
ATOM 1199 N N . ASN A 1 148 ? 12.360 0.186 6.239 1.00 93.25 148 ASN A N 1
ATOM 1200 C CA . ASN A 1 148 ? 13.110 -0.286 5.075 1.00 93.25 148 ASN A CA 1
ATOM 1201 C C . ASN A 1 148 ? 13.090 -1.811 4.991 1.00 93.25 148 ASN A C 1
ATOM 1203 O O . ASN A 1 148 ? 12.849 -2.350 3.920 1.00 93.25 148 ASN A O 1
ATOM 1207 N N . LYS A 1 149 ? 13.251 -2.522 6.116 1.00 92.94 149 LYS A N 1
ATOM 1208 C CA . LYS A 1 149 ? 13.118 -3.985 6.127 1.00 92.94 149 LYS A CA 1
ATOM 1209 C C . LYS A 1 149 ? 11.732 -4.426 5.654 1.00 92.94 149 LYS A C 1
ATOM 1211 O O . LYS A 1 149 ? 11.627 -5.259 4.766 1.00 92.94 149 LYS A O 1
ATOM 1216 N N . VAL A 1 150 ? 10.678 -3.824 6.210 1.00 95.38 150 VAL A N 1
ATOM 1217 C CA . VAL A 1 150 ? 9.296 -4.095 5.782 1.00 95.38 150 VAL A CA 1
ATOM 1218 C C . VAL A 1 150 ? 9.110 -3.775 4.301 1.00 95.38 150 VAL A C 1
ATOM 1220 O O . VAL A 1 150 ? 8.470 -4.541 3.593 1.00 95.38 150 VAL A O 1
ATOM 1223 N N . ALA A 1 151 ? 9.652 -2.656 3.828 1.00 96.12 151 ALA A N 1
ATOM 1224 C CA . ALA A 1 151 ? 9.555 -2.261 2.434 1.00 96.12 151 ALA A CA 1
ATOM 1225 C C . ALA A 1 151 ? 10.227 -3.270 1.500 1.00 96.12 151 ALA A C 1
ATOM 1227 O O . ALA A 1 151 ? 9.596 -3.701 0.538 1.00 96.12 151 ALA A O 1
ATOM 1228 N N . SER A 1 152 ? 11.453 -3.689 1.818 1.00 95.06 152 SER A N 1
ATOM 1229 C CA . SER A 1 152 ? 12.183 -4.708 1.067 1.00 95.06 152 SER A CA 1
ATOM 1230 C C . SER A 1 152 ? 11.417 -6.027 1.019 1.00 95.06 152 SER A C 1
ATOM 1232 O O . SER A 1 152 ? 11.180 -6.529 -0.075 1.00 95.06 152 SER A O 1
ATOM 1234 N N . ASP A 1 153 ? 10.945 -6.527 2.167 1.00 95.94 153 ASP A N 1
ATOM 1235 C CA . ASP A 1 153 ? 10.156 -7.766 2.243 1.00 95.94 153 ASP A CA 1
ATOM 1236 C C . ASP A 1 153 ? 8.880 -7.671 1.382 1.00 95.94 153 ASP A C 1
ATOM 1238 O O . ASP A 1 153 ? 8.450 -8.643 0.766 1.00 95.94 153 ASP A O 1
ATOM 1242 N N . VAL A 1 154 ? 8.245 -6.494 1.322 1.00 97.50 154 VAL A N 1
ATOM 1243 C CA . VAL A 1 154 ? 7.041 -6.292 0.505 1.00 97.50 154 VAL A CA 1
ATOM 1244 C C . VAL A 1 154 ? 7.365 -6.212 -0.979 1.00 97.50 154 VAL A C 1
ATOM 1246 O O . VAL A 1 154 ? 6.638 -6.811 -1.766 1.00 97.50 154 VAL A O 1
ATOM 1249 N N . LEU A 1 155 ? 8.450 -5.546 -1.369 1.00 96.88 155 LEU A N 1
ATOM 1250 C CA . LEU A 1 155 ? 8.885 -5.488 -2.765 1.00 96.88 155 LEU A CA 1
ATOM 1251 C C . LEU A 1 155 ? 9.228 -6.876 -3.329 1.00 96.88 155 LEU A C 1
ATOM 1253 O O . LEU A 1 155 ? 9.017 -7.100 -4.514 1.00 96.88 155 LEU A O 1
ATOM 1257 N N . GLU A 1 156 ? 9.695 -7.829 -2.511 1.00 95.56 156 GLU A N 1
ATOM 1258 C CA . GLU A 1 156 ? 9.879 -9.238 -2.939 1.00 95.56 156 GLU A CA 1
ATOM 1259 C C . GLU A 1 156 ? 8.562 -9.927 -3.267 1.00 95.56 156 GLU A C 1
ATOM 1261 O O . GLU A 1 156 ? 8.502 -10.833 -4.094 1.00 95.56 156 GLU A O 1
ATOM 1266 N N . LEU A 1 157 ? 7.494 -9.515 -2.592 1.00 96.69 157 LEU A N 1
ATOM 1267 C CA . LEU A 1 157 ? 6.178 -10.100 -2.771 1.00 96.69 157 LEU A CA 1
ATOM 1268 C C . LEU A 1 157 ? 5.412 -9.449 -3.923 1.00 96.69 157 LEU A C 1
ATOM 1270 O O . LEU A 1 157 ? 4.614 -10.127 -4.572 1.00 96.69 157 LEU A O 1
ATOM 1274 N N . THR A 1 158 ? 5.600 -8.145 -4.134 1.00 97.69 158 THR A N 1
ATOM 1275 C CA . THR A 1 158 ? 4.814 -7.354 -5.088 1.00 97.69 158 THR A CA 1
ATOM 1276 C C . THR A 1 158 ? 5.511 -7.122 -6.417 1.00 97.69 158 THR A C 1
ATOM 1278 O O . THR A 1 158 ? 4.812 -6.793 -7.370 1.00 97.69 158 THR A O 1
ATOM 1281 N N . ASP A 1 159 ? 6.832 -7.295 -6.489 1.00 96.94 159 AS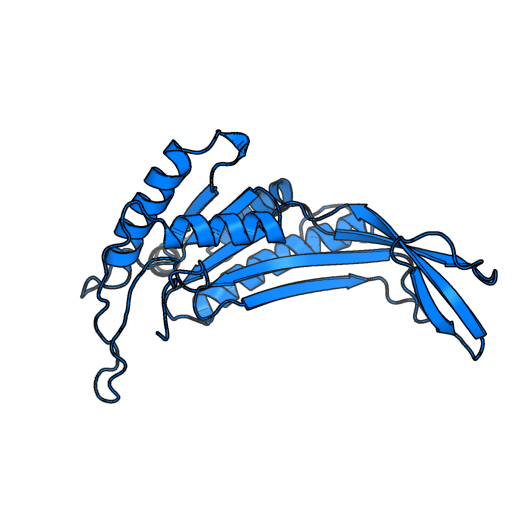P A N 1
ATOM 1282 C CA . ASP A 1 159 ? 7.671 -6.865 -7.612 1.00 96.94 159 ASP A CA 1
ATOM 1283 C C . ASP A 1 159 ? 7.516 -5.362 -7.933 1.00 96.94 159 ASP A C 1
ATOM 1285 O O . ASP A 1 159 ? 6.939 -4.591 -7.155 1.00 96.94 159 ASP A O 1
ATOM 1289 N N . LEU A 1 160 ? 8.090 -4.955 -9.065 1.00 97.50 160 LEU A N 1
ATOM 1290 C CA . LEU A 1 160 ? 8.007 -3.637 -9.691 1.00 97.50 160 LEU A CA 1
ATOM 1291 C C . LEU A 1 160 ? 7.749 -3.814 -11.197 1.00 97.50 160 LEU A C 1
ATOM 1293 O O . LEU A 1 160 ? 7.930 -4.907 -11.738 1.00 97.50 160 LEU A O 1
ATOM 1297 N N . LEU A 1 161 ? 7.329 -2.750 -11.875 1.00 97.56 161 LEU A N 1
ATOM 1298 C CA . LEU A 1 161 ? 7.313 -2.694 -13.334 1.00 97.56 161 LEU A CA 1
ATOM 1299 C C . LEU A 1 161 ? 8.738 -2.457 -13.838 1.00 97.56 161 LEU A C 1
ATOM 1301 O O . LEU A 1 161 ? 9.383 -1.504 -13.408 1.00 97.56 161 LEU A O 1
ATOM 1305 N N . HIS A 1 162 ? 9.197 -3.272 -14.782 1.00 96.62 162 HIS A N 1
ATOM 1306 C CA . HIS A 1 162 ? 10.423 -3.035 -15.547 1.00 96.62 162 HIS A CA 1
ATOM 1307 C C . HIS A 1 162 ? 10.118 -3.302 -17.012 1.00 96.62 162 HIS A C 1
ATOM 1309 O O . HIS A 1 162 ? 9.657 -4.391 -17.349 1.00 96.62 162 HIS A O 1
ATOM 1315 N N . CYS A 1 163 ? 10.349 -2.310 -17.862 1.00 94.75 163 CYS A N 1
ATOM 1316 C CA . CYS A 1 163 ? 10.124 -2.394 -19.295 1.00 94.75 163 CYS A CA 1
ATOM 1317 C C . CYS A 1 163 ? 11.393 -2.034 -20.060 1.00 94.75 163 CYS A C 1
ATOM 1319 O O . CYS A 1 163 ? 12.095 -1.089 -19.697 1.00 94.75 163 CYS A O 1
ATOM 1321 N N . GLU A 1 164 ? 11.607 -2.736 -21.165 1.00 91.94 164 GLU A N 1
ATOM 1322 C CA . GLU A 1 164 ? 12.509 -2.317 -22.234 1.00 91.94 164 GLU A CA 1
ATOM 1323 C C . GLU A 1 164 ? 11.720 -1.550 -23.295 1.00 91.94 164 GLU A C 1
ATOM 1325 O O . GLU A 1 164 ? 10.566 -1.871 -23.596 1.00 91.94 164 GLU A O 1
ATOM 1330 N N . ILE A 1 165 ? 12.342 -0.523 -23.861 1.00 88.62 165 ILE A N 1
ATOM 1331 C CA . ILE A 1 165 ? 11.762 0.314 -24.905 1.00 88.62 165 ILE A CA 1
ATOM 1332 C C . ILE A 1 165 ? 12.545 0.054 -26.186 1.00 88.62 165 ILE A C 1
ATOM 1334 O O . ILE A 1 165 ? 13.757 0.241 -26.249 1.00 88.62 165 ILE A O 1
ATOM 1338 N N . THR A 1 166 ? 11.841 -0.395 -27.224 1.00 83.62 166 THR A N 1
ATOM 1339 C CA . THR A 1 166 ? 12.419 -0.621 -28.553 1.00 83.62 166 THR A CA 1
ATOM 1340 C C . THR A 1 166 ? 11.842 0.376 -29.544 1.00 83.62 166 THR A C 1
ATOM 1342 O O . THR A 1 166 ? 10.622 0.499 -29.664 1.00 83.62 166 THR A O 1
ATOM 1345 N N . ILE A 1 167 ? 12.717 1.058 -30.282 1.00 81.19 167 ILE A N 1
ATOM 1346 C CA . ILE A 1 167 ? 12.338 1.983 -31.351 1.00 81.19 167 ILE A CA 1
ATOM 1347 C C . ILE A 1 167 ? 12.367 1.229 -32.684 1.00 81.19 167 ILE A C 1
ATOM 1349 O O . ILE A 1 167 ? 13.376 0.623 -33.046 1.00 81.19 167 ILE A O 1
ATOM 1353 N N . SER A 1 168 ? 11.265 1.279 -33.428 1.00 73.31 168 SER A N 1
ATOM 1354 C CA . SER A 1 168 ? 11.178 0.775 -34.797 1.00 73.31 168 SER A CA 1
ATOM 1355 C C . SER A 1 168 ? 11.027 1.942 -35.767 1.00 73.31 168 SER A C 1
ATOM 1357 O O . SER A 1 168 ? 10.116 2.758 -35.637 1.00 73.31 168 SER A O 1
ATOM 1359 N N . SER A 1 169 ? 11.903 1.995 -36.770 1.00 62.88 169 SER A N 1
ATOM 1360 C CA . SER A 1 169 ? 11.864 2.980 -37.859 1.00 62.88 169 SER A CA 1
ATOM 1361 C C . SER A 1 169 ? 10.935 2.583 -39.015 1.00 62.88 169 SER A C 1
ATOM 1363 O O . SER A 1 169 ? 10.883 3.271 -40.033 1.00 62.88 169 SER A O 1
ATOM 1365 N N . LYS A 1 170 ? 10.210 1.460 -38.905 1.00 58.12 170 LYS A N 1
ATOM 1366 C CA . LYS A 1 170 ? 9.244 1.039 -39.930 1.00 58.12 170 LYS A CA 1
ATOM 1367 C C . LYS A 1 170 ? 7.859 1.634 -39.645 1.00 58.12 170 LYS A C 1
ATOM 1369 O O . LYS A 1 170 ? 7.430 1.576 -38.493 1.00 58.12 170 LYS A O 1
ATOM 1374 N N . PRO A 1 171 ? 7.124 2.112 -40.670 1.00 53.41 171 PRO A N 1
ATOM 1375 C CA . PRO A 1 171 ? 5.714 2.459 -40.518 1.00 53.41 171 PRO A CA 1
ATOM 1376 C C . PRO A 1 171 ? 4.955 1.219 -40.039 1.00 53.41 171 PRO A C 1
ATOM 1378 O O . PRO A 1 171 ? 5.065 0.157 -40.654 1.00 53.41 171 PRO A O 1
ATOM 1381 N N . LEU A 1 172 ? 4.235 1.325 -38.922 1.00 54.12 172 LEU A N 1
ATOM 1382 C CA . LEU A 1 172 ? 3.426 0.223 -38.413 1.00 54.12 172 LEU A CA 1
ATOM 1383 C C . LEU A 1 172 ? 2.215 0.009 -39.329 1.00 54.12 172 LEU A C 1
ATOM 1385 O O . LEU A 1 172 ? 1.355 0.882 -39.447 1.00 54.12 172 LEU A O 1
ATOM 1389 N N . ASP A 1 173 ? 2.111 -1.186 -39.912 1.00 50.12 173 ASP A N 1
ATOM 1390 C CA . ASP A 1 173 ? 0.821 -1.712 -40.346 1.00 50.12 173 ASP A CA 1
ATOM 1391 C C . ASP A 1 173 ? -0.063 -1.846 -39.100 1.00 50.12 173 ASP A C 1
ATOM 1393 O O . ASP A 1 173 ? 0.294 -2.503 -38.117 1.00 50.12 173 ASP A O 1
ATOM 1397 N N . ALA A 1 174 ? -1.204 -1.161 -39.119 1.00 50.16 174 ALA A N 1
ATOM 1398 C CA . ALA A 1 174 ? -2.128 -1.030 -38.001 1.00 50.16 174 ALA A CA 1
ATOM 1399 C C . ALA A 1 174 ? -2.837 -2.359 -37.674 1.00 50.16 174 ALA A C 1
ATOM 1401 O O . ALA A 1 174 ? -4.024 -2.521 -37.949 1.00 50.16 174 ALA A O 1
ATOM 1402 N N . SER A 1 175 ? -2.132 -3.334 -37.095 1.00 50.19 175 SER A N 1
ATOM 1403 C CA . SER A 1 175 ? -2.755 -4.576 -36.627 1.00 50.19 175 SER A CA 1
ATOM 1404 C C . SER A 1 175 ? -1.908 -5.366 -35.622 1.00 50.19 175 SER A C 1
ATOM 1406 O O . SER A 1 175 ? -1.549 -6.510 -35.879 1.00 50.19 175 SER A O 1
ATOM 1408 N N . SER A 1 176 ? -1.642 -4.815 -34.437 1.00 46.50 176 SER A N 1
ATOM 1409 C CA . SER A 1 176 ? -1.474 -5.639 -33.225 1.00 46.50 176 SER A CA 1
ATOM 1410 C C . SER A 1 176 ? -1.566 -4.774 -31.973 1.00 46.50 176 SER A C 1
ATOM 1412 O O . SER A 1 176 ? -0.686 -3.966 -31.693 1.00 46.50 176 SER A O 1
ATOM 1414 N N . GLY A 1 177 ? -2.652 -4.930 -31.218 1.00 51.38 177 GLY A N 1
ATOM 1415 C CA . GLY A 1 177 ? -2.852 -4.233 -29.955 1.00 51.38 177 GLY A CA 1
ATOM 1416 C C . GLY A 1 177 ? -1.925 -4.768 -28.867 1.00 51.38 177 GLY A C 1
ATOM 1417 O O . GLY A 1 177 ? -2.249 -5.771 -28.242 1.00 51.38 177 GLY A O 1
ATOM 1418 N N . GLN A 1 178 ? -0.809 -4.078 -28.632 1.00 52.88 178 GLN A N 1
ATOM 1419 C CA . GLN A 1 178 ? -0.028 -4.134 -27.393 1.00 52.88 178 GLN A CA 1
ATOM 1420 C C . GLN A 1 178 ? 0.868 -2.886 -27.304 1.00 52.88 178 GLN A C 1
ATOM 1422 O O . GLN A 1 178 ? 1.874 -2.791 -27.991 1.00 52.88 178 GLN A O 1
ATOM 1427 N N . GLY A 1 179 ? 0.472 -1.913 -26.475 1.00 54.41 179 GLY A N 1
ATOM 1428 C CA . GLY A 1 179 ? 1.361 -0.898 -25.887 1.00 54.41 179 GLY A CA 1
ATOM 1429 C C . GLY A 1 179 ? 2.223 -0.020 -26.808 1.00 54.41 179 GLY A C 1
ATOM 1430 O O . GLY A 1 179 ? 3.227 0.492 -26.323 1.00 54.41 179 GLY A O 1
ATOM 1431 N N . SER A 1 180 ? 1.891 0.160 -28.091 1.00 61.12 180 SER A N 1
ATOM 1432 C CA . SER A 1 180 ? 2.659 1.051 -28.973 1.00 61.12 180 SER A CA 1
ATOM 1433 C C . SER A 1 180 ? 2.288 2.515 -28.733 1.00 61.12 180 SER A C 1
ATOM 1435 O O . SER A 1 180 ? 1.102 2.858 -28.730 1.00 61.12 180 SER A O 1
ATOM 1437 N N . CYS A 1 181 ? 3.287 3.382 -28.589 1.00 59.16 181 CYS A N 1
ATOM 1438 C CA . CYS A 1 181 ? 3.107 4.830 -28.612 1.00 59.16 181 CYS A CA 1
ATOM 1439 C C . CYS A 1 181 ? 3.954 5.450 -29.729 1.00 59.16 181 CYS A C 1
ATOM 1441 O O . CYS A 1 181 ? 5.091 5.042 -29.974 1.00 59.16 181 CYS A O 1
ATOM 1443 N N . ASP A 1 182 ? 3.380 6.433 -30.420 1.00 59.38 182 ASP A N 1
ATOM 1444 C CA . ASP A 1 182 ? 4.100 7.201 -31.429 1.00 59.38 182 ASP A CA 1
ATOM 1445 C C . ASP A 1 182 ? 4.965 8.247 -30.721 1.00 59.38 182 ASP A C 1
ATOM 1447 O O . ASP A 1 182 ? 4.445 9.101 -29.994 1.00 59.38 182 ASP A O 1
ATOM 1451 N N . ILE A 1 183 ? 6.282 8.191 -30.928 1.00 62.50 183 ILE A N 1
ATOM 1452 C CA . ILE A 1 183 ? 7.221 9.189 -30.410 1.00 62.50 183 ILE A CA 1
ATOM 1453 C C . ILE A 1 183 ? 7.707 10.037 -31.585 1.00 62.50 183 ILE A C 1
ATOM 1455 O O . ILE A 1 183 ? 8.185 9.517 -32.595 1.00 62.50 183 ILE A O 1
ATOM 1459 N N . LYS A 1 184 ? 7.578 11.362 -31.456 1.00 54.62 184 LYS A N 1
ATOM 1460 C CA . LYS A 1 184 ? 8.194 12.312 -32.388 1.00 54.62 184 LYS A CA 1
ATOM 1461 C C . LYS A 1 184 ? 9.665 12.487 -32.034 1.00 54.62 184 LYS A C 1
ATOM 1463 O O . LYS A 1 184 ? 9.962 12.956 -30.940 1.00 54.62 184 LYS A O 1
ATOM 1468 N N . ILE A 1 185 ? 10.551 12.192 -32.978 1.00 61.72 185 ILE A N 1
ATOM 1469 C CA . ILE A 1 185 ? 11.991 12.436 -32.860 1.00 61.72 185 ILE A CA 1
ATOM 1470 C C . ILE A 1 185 ? 12.415 13.214 -34.099 1.00 61.72 185 ILE A C 1
ATOM 1472 O O . ILE A 1 185 ? 12.258 12.709 -35.203 1.00 61.72 185 ILE A O 1
ATOM 1476 N N . ASN A 1 186 ? 12.961 14.422 -33.933 1.00 53.47 186 ASN A N 1
ATOM 1477 C CA . ASN A 1 186 ? 13.534 15.207 -35.039 1.00 53.47 186 ASN A CA 1
ATOM 1478 C C . ASN A 1 186 ? 12.638 15.276 -36.301 1.00 53.47 186 ASN A C 1
ATOM 1480 O O . ASN A 1 186 ? 13.102 15.010 -37.403 1.00 53.47 186 ASN A O 1
ATOM 1484 N N . ASP A 1 187 ? 11.355 15.618 -36.125 1.00 57.91 187 ASP A N 1
ATOM 1485 C CA . ASP A 1 187 ? 10.302 15.692 -37.164 1.00 57.91 187 ASP A CA 1
ATOM 1486 C C . ASP A 1 187 ? 9.848 14.369 -37.820 1.00 57.91 187 ASP A C 1
ATOM 1488 O O . ASP A 1 187 ? 8.817 14.368 -38.498 1.00 57.91 187 ASP A O 1
ATOM 1492 N N . ASP A 1 188 ? 10.492 13.237 -37.522 1.00 61.72 188 ASP A N 1
ATOM 1493 C CA . ASP A 1 188 ? 10.041 11.901 -37.925 1.00 61.72 188 ASP A CA 1
ATOM 1494 C C . ASP A 1 188 ? 9.222 11.217 -36.812 1.00 61.72 188 ASP A C 1
ATOM 1496 O O . ASP A 1 188 ? 9.468 11.373 -35.610 1.00 61.72 188 ASP A O 1
ATOM 1500 N N . PHE A 1 189 ? 8.204 10.447 -37.211 1.00 63.91 189 PHE A N 1
ATOM 1501 C CA . PHE A 1 189 ? 7.440 9.596 -36.298 1.00 63.91 189 PHE A CA 1
ATOM 1502 C C . PHE A 1 189 ? 8.076 8.209 -36.249 1.00 63.91 189 PHE A C 1
ATOM 1504 O O . PHE A 1 189 ? 8.045 7.471 -37.234 1.00 63.91 189 PHE A O 1
ATOM 1511 N N . CYS A 1 190 ? 8.610 7.845 -35.086 1.00 66.06 190 CYS A N 1
ATOM 1512 C CA . CYS A 1 190 ? 9.087 6.498 -34.814 1.00 66.06 190 CYS A CA 1
ATOM 1513 C C . CYS A 1 190 ? 8.106 5.791 -33.880 1.00 66.06 190 CYS A C 1
ATOM 1515 O O . CYS A 1 190 ? 7.596 6.374 -32.920 1.00 66.06 190 CYS A O 1
ATOM 1517 N N . ALA A 1 191 ? 7.861 4.511 -34.146 1.00 71.12 191 ALA A N 1
ATOM 1518 C CA . ALA A 1 191 ? 7.062 3.690 -33.255 1.00 71.12 191 ALA A CA 1
ATOM 1519 C C . ALA A 1 191 ? 7.941 3.205 -32.100 1.00 71.12 191 ALA A C 1
ATOM 1521 O O . ALA A 1 191 ? 8.920 2.488 -32.327 1.00 71.12 191 ALA A O 1
ATOM 1522 N N . ALA A 1 192 ? 7.584 3.559 -30.867 1.00 75.94 192 ALA A N 1
ATOM 1523 C CA . ALA A 1 192 ? 8.182 2.963 -29.685 1.00 75.94 192 ALA A CA 1
ATOM 1524 C C . ALA A 1 192 ? 7.273 1.855 -29.154 1.00 75.94 192 ALA A C 1
ATOM 1526 O O . ALA A 1 192 ? 6.058 2.015 -29.014 1.00 75.94 192 ALA A O 1
ATOM 1527 N N . THR A 1 193 ? 7.876 0.707 -28.865 1.00 83.12 193 THR A N 1
ATOM 1528 C CA . THR A 1 193 ? 7.197 -0.423 -28.235 1.00 83.12 193 THR A CA 1
ATOM 1529 C C . THR A 1 193 ? 7.777 -0.630 -26.848 1.00 83.12 193 THR A C 1
ATOM 1531 O O . THR A 1 193 ? 8.988 -0.803 -26.705 1.00 83.12 193 THR A O 1
ATOM 1534 N N . MET A 1 194 ? 6.912 -0.629 -25.834 1.00 83.88 194 MET A N 1
ATOM 1535 C CA . MET A 1 194 ? 7.285 -0.988 -24.468 1.00 83.88 194 MET A CA 1
ATOM 1536 C C . MET A 1 194 ? 7.051 -2.481 -24.242 1.00 83.88 194 MET A C 1
ATOM 1538 O O . MET A 1 194 ? 5.917 -2.957 -24.331 1.00 83.88 194 MET A O 1
ATOM 1542 N N . VAL A 1 195 ? 8.111 -3.214 -23.913 1.00 89.62 195 VAL A N 1
ATOM 1543 C CA . VAL A 1 195 ? 8.060 -4.645 -23.608 1.00 89.62 195 VAL A CA 1
ATOM 1544 C C . VAL A 1 195 ? 8.260 -4.834 -22.102 1.00 89.62 195 VAL A C 1
ATOM 1546 O O . VAL A 1 195 ? 9.357 -4.581 -21.604 1.00 89.62 195 VAL A O 1
ATOM 1549 N N . PRO A 1 196 ? 7.229 -5.259 -21.347 1.00 91.19 196 PRO A N 1
ATOM 1550 C CA . PRO A 1 196 ? 7.371 -5.491 -19.916 1.00 91.19 196 PRO A CA 1
ATOM 1551 C C . PRO A 1 196 ? 8.183 -6.764 -19.654 1.00 91.19 196 PRO A C 1
ATOM 1553 O O . PRO A 1 196 ? 7.788 -7.860 -20.053 1.00 91.19 196 PRO A O 1
ATOM 1556 N N . LEU A 1 197 ? 9.297 -6.616 -18.941 1.00 94.31 197 LEU A N 1
ATOM 1557 C CA . LEU A 1 197 ? 10.111 -7.713 -18.415 1.00 94.31 197 LEU A CA 1
ATOM 1558 C C . LEU A 1 197 ? 9.601 -8.179 -17.048 1.00 94.31 197 LEU A C 1
ATOM 1560 O O . LEU A 1 197 ? 9.577 -9.375 -16.762 1.00 94.31 197 LEU A O 1
ATOM 1564 N N . LEU A 1 198 ? 9.164 -7.232 -16.213 1.00 95.44 198 LEU A N 1
ATOM 1565 C CA . LEU A 1 198 ? 8.537 -7.476 -14.916 1.00 95.44 198 LEU A CA 1
ATOM 1566 C C . LEU A 1 198 ? 7.264 -6.646 -14.796 1.00 95.44 198 LEU A C 1
ATOM 1568 O O . LEU A 1 198 ? 7.195 -5.524 -15.293 1.00 95.44 198 LEU A O 1
ATOM 1572 N N . LEU A 1 199 ? 6.268 -7.191 -14.100 1.00 96.12 199 LEU A N 1
ATOM 1573 C CA . LEU A 1 199 ? 5.035 -6.492 -13.761 1.00 96.12 199 LEU A CA 1
ATOM 1574 C C . LEU A 1 199 ? 4.845 -6.518 -12.251 1.00 96.12 199 LEU A C 1
ATOM 1576 O O . LEU A 1 199 ? 4.895 -7.582 -11.629 1.00 96.12 199 LEU A O 1
ATOM 1580 N N . GLN A 1 200 ? 4.542 -5.356 -11.677 1.00 97.75 200 GLN A N 1
ATOM 1581 C CA . GLN A 1 200 ? 4.097 -5.286 -10.297 1.00 97.75 200 GLN A CA 1
ATOM 1582 C C . GLN A 1 200 ? 2.771 -6.051 -10.150 1.00 97.75 200 GLN A C 1
ATOM 1584 O O . GLN A 1 200 ? 1.785 -5.756 -10.823 1.00 97.75 200 GLN A O 1
ATOM 1589 N N . LYS A 1 201 ? 2.751 -7.044 -9.259 1.00 97.19 201 LYS A N 1
ATOM 1590 C CA . LYS A 1 201 ? 1.647 -8.004 -9.083 1.00 97.19 201 LYS A CA 1
ATOM 1591 C C . LYS A 1 201 ? 0.901 -7.862 -7.755 1.00 97.19 201 LYS A C 1
ATOM 1593 O O . LYS A 1 201 ? 0.036 -8.679 -7.453 1.00 97.19 201 LYS A O 1
ATOM 1598 N N . GLY A 1 202 ? 1.254 -6.868 -6.945 1.00 98.19 202 GLY A N 1
ATOM 1599 C CA . GLY A 1 202 ? 0.609 -6.560 -5.670 1.00 98.19 202 GLY A CA 1
ATOM 1600 C C . GLY A 1 202 ? 0.910 -5.132 -5.222 1.00 98.19 202 GLY A C 1
ATOM 1601 O O . GLY A 1 202 ? 1.591 -4.384 -5.919 1.00 98.19 202 GLY A O 1
ATOM 1602 N N . VAL A 1 203 ? 0.441 -4.731 -4.039 1.00 98.31 203 VAL A N 1
ATOM 1603 C CA . VAL A 1 203 ? 0.670 -3.361 -3.547 1.00 98.31 203 VAL A CA 1
ATOM 1604 C C . VAL A 1 203 ? 0.835 -3.285 -2.033 1.00 98.31 203 VAL A C 1
ATOM 1606 O O . VAL A 1 203 ? 0.135 -3.960 -1.267 1.00 98.31 203 VAL A O 1
ATOM 1609 N N . LEU A 1 204 ? 1.733 -2.397 -1.594 1.00 98.50 204 LEU A N 1
ATOM 1610 C CA . LEU A 1 204 ? 1.777 -1.919 -0.218 1.00 98.50 204 LEU A CA 1
ATOM 1611 C C . LEU A 1 204 ? 0.706 -0.845 -0.012 1.00 98.50 204 LEU A C 1
ATOM 1613 O O . LEU A 1 204 ? 0.783 0.251 -0.567 1.00 98.50 204 LEU A O 1
ATOM 1617 N N . ARG A 1 205 ? -0.268 -1.130 0.848 1.00 97.44 205 ARG A N 1
ATOM 1618 C CA . ARG A 1 205 ? -1.258 -0.167 1.318 1.00 97.44 205 ARG A CA 1
ATOM 1619 C C . ARG A 1 205 ? -0.908 0.341 2.712 1.00 97.44 205 ARG A C 1
ATOM 1621 O O . ARG A 1 205 ? -1.018 -0.399 3.687 1.00 97.44 205 ARG A O 1
ATOM 1628 N N . THR A 1 206 ? -0.632 1.633 2.845 1.00 96.19 206 THR A N 1
ATOM 1629 C CA . THR A 1 206 ? -0.447 2.277 4.152 1.00 96.19 206 THR A CA 1
ATOM 1630 C C . THR A 1 206 ? -1.753 2.888 4.667 1.00 96.19 206 THR A C 1
ATOM 1632 O O . THR A 1 206 ? -2.345 3.769 4.038 1.00 96.19 206 THR A O 1
ATOM 1635 N N . ASN A 1 207 ? -2.179 2.465 5.858 1.00 91.88 207 ASN A N 1
ATOM 1636 C CA . ASN A 1 207 ? -3.320 3.034 6.571 1.00 91.88 207 ASN A CA 1
ATOM 1637 C C . ASN A 1 207 ? -2.849 4.019 7.653 1.00 91.88 207 ASN A C 1
ATOM 1639 O O . ASN A 1 207 ? -2.001 3.697 8.494 1.00 91.88 207 ASN A O 1
ATOM 1643 N N . CYS A 1 208 ? -3.474 5.197 7.701 1.00 81.25 208 CYS A N 1
ATOM 1644 C CA . CYS A 1 208 ? -3.334 6.139 8.809 1.00 81.25 208 CYS A CA 1
ATOM 1645 C C . CYS A 1 208 ? -4.627 6.927 9.014 1.00 81.25 208 CYS A C 1
ATOM 1647 O O . CYS A 1 208 ? -5.429 7.080 8.094 1.00 81.25 208 CYS A O 1
ATOM 1649 N N . ILE A 1 209 ? -4.823 7.432 10.232 1.00 77.06 209 ILE A N 1
ATOM 1650 C CA . ILE A 1 209 ? -5.982 8.256 10.541 1.00 77.06 209 ILE A CA 1
ATOM 1651 C C . ILE A 1 209 ? -5.773 9.715 10.120 1.00 77.06 209 ILE A C 1
ATOM 1653 O O . ILE A 1 209 ? -6.665 10.256 9.497 1.00 77.06 209 ILE A O 1
ATOM 1657 N N . ASP A 1 210 ? -4.622 10.346 10.401 1.00 61.72 210 ASP A N 1
ATOM 1658 C CA . ASP A 1 210 ? -4.513 11.821 10.342 1.00 61.72 210 ASP A CA 1
ATOM 1659 C C . ASP A 1 210 ? -3.109 12.409 10.136 1.00 61.72 210 ASP A C 1
ATOM 1661 O O . ASP A 1 210 ? -3.000 13.611 9.918 1.00 61.72 210 ASP A O 1
ATOM 1665 N N . CYS A 1 211 ? -2.018 11.642 10.225 1.00 61.38 211 CYS A N 1
ATOM 1666 C CA . CYS A 1 211 ? -0.680 12.248 10.146 1.00 61.38 211 CYS A CA 1
ATOM 1667 C C . CYS A 1 211 ? -0.084 11.986 8.778 1.00 61.38 211 CYS A C 1
ATOM 1669 O O . CYS A 1 211 ? 0.399 10.877 8.540 1.00 61.38 211 CYS A O 1
ATOM 1671 N N . LEU A 1 212 ? -0.087 13.019 7.936 1.00 65.94 212 LEU A N 1
ATOM 1672 C CA . LEU A 1 212 ? 0.718 13.046 6.724 1.00 65.94 212 LEU A CA 1
ATOM 1673 C C . LEU A 1 212 ? 2.166 12.633 7.048 1.00 65.94 212 LEU A C 1
ATOM 1675 O O . LEU A 1 212 ? 2.696 11.763 6.381 1.00 65.94 212 LEU A O 1
ATOM 1679 N N . ASP A 1 213 ? 2.729 13.094 8.169 1.00 77.50 213 ASP A N 1
ATOM 1680 C CA . ASP A 1 213 ? 4.104 12.769 8.578 1.00 77.50 213 ASP A CA 1
ATOM 1681 C C . ASP A 1 213 ? 4.366 11.263 8.742 1.00 77.50 213 ASP A C 1
ATOM 1683 O O . ASP A 1 213 ? 5.357 10.743 8.241 1.00 77.50 213 ASP A O 1
ATOM 1687 N N . ARG A 1 214 ? 3.468 10.524 9.416 1.00 84.56 214 ARG A N 1
ATOM 1688 C CA . ARG A 1 214 ? 3.654 9.075 9.641 1.00 84.56 214 ARG A CA 1
ATOM 1689 C C . ARG A 1 214 ? 3.601 8.305 8.329 1.00 84.56 214 ARG A C 1
ATOM 1691 O O . ARG A 1 214 ? 4.378 7.376 8.138 1.00 84.56 214 ARG A O 1
ATOM 1698 N N . THR A 1 215 ? 2.653 8.666 7.465 1.00 85.00 215 THR A N 1
ATOM 1699 C CA . THR A 1 215 ? 2.522 8.026 6.158 1.00 85.00 215 THR A CA 1
ATOM 1700 C C . THR A 1 215 ? 3.668 8.415 5.247 1.00 85.00 215 THR A C 1
ATOM 1702 O O . THR A 1 215 ? 4.216 7.532 4.615 1.00 85.00 215 THR A O 1
ATOM 1705 N N . ASN A 1 216 ? 4.105 9.673 5.260 1.00 88.50 216 ASN A N 1
ATOM 1706 C CA . ASN A 1 216 ? 5.208 10.144 4.434 1.00 88.50 216 ASN A CA 1
ATOM 1707 C C . ASN A 1 216 ? 6.515 9.438 4.789 1.00 88.50 216 ASN A C 1
ATOM 1709 O O . ASN A 1 216 ? 7.218 9.017 3.885 1.00 88.50 216 ASN A O 1
ATOM 1713 N N . VAL A 1 217 ? 6.818 9.231 6.078 1.00 91.44 217 VAL A N 1
ATOM 1714 C CA . VAL A 1 217 ? 8.021 8.479 6.480 1.00 91.44 217 VAL A CA 1
ATOM 1715 C C . VAL A 1 217 ? 7.963 7.028 5.991 1.00 91.44 217 VAL A C 1
ATOM 1717 O O . VAL A 1 217 ? 8.965 6.503 5.518 1.00 91.44 217 VAL A O 1
ATOM 1720 N N . ALA A 1 218 ? 6.798 6.376 6.066 1.00 93.31 218 ALA A N 1
ATOM 1721 C CA . ALA A 1 218 ? 6.640 5.019 5.545 1.00 93.31 218 ALA A CA 1
ATOM 1722 C C . ALA A 1 218 ? 6.712 4.964 4.010 1.00 93.31 218 ALA A C 1
ATOM 1724 O O . ALA A 1 218 ? 7.352 4.068 3.469 1.00 93.31 218 ALA A O 1
ATOM 1725 N N . GLN A 1 219 ? 6.103 5.931 3.318 1.00 93.44 219 GLN A N 1
ATOM 1726 C CA . GLN A 1 219 ? 6.141 6.024 1.859 1.00 93.44 219 GLN A CA 1
ATOM 1727 C C . GLN A 1 219 ? 7.545 6.355 1.346 1.00 93.44 219 GLN A C 1
ATOM 1729 O O . GLN A 1 219 ? 7.951 5.814 0.322 1.00 93.44 219 GLN A O 1
ATOM 1734 N N . PHE A 1 220 ? 8.293 7.190 2.074 1.00 94.44 220 PHE A N 1
ATOM 1735 C CA . PHE A 1 220 ? 9.699 7.485 1.812 1.00 94.44 220 PHE A CA 1
ATOM 1736 C C . PHE A 1 220 ? 10.564 6.235 1.976 1.00 94.44 220 PHE A C 1
ATOM 1738 O O . PHE A 1 220 ? 11.314 5.902 1.070 1.00 94.44 220 PHE A O 1
ATOM 1745 N N . ALA A 1 221 ? 10.418 5.508 3.089 1.00 95.06 221 ALA A N 1
ATOM 1746 C CA . ALA A 1 221 ? 11.144 4.258 3.315 1.00 95.06 221 ALA A CA 1
ATOM 1747 C C . ALA A 1 221 ? 10.868 3.226 2.209 1.00 95.06 221 ALA A C 1
ATOM 1749 O O . ALA A 1 221 ? 11.785 2.584 1.704 1.00 95.06 221 ALA A O 1
ATOM 1750 N N . TYR A 1 222 ? 9.603 3.109 1.787 1.00 96.94 222 TYR A N 1
ATOM 1751 C CA . TYR A 1 222 ? 9.236 2.253 0.662 1.00 96.94 222 TYR A CA 1
ATOM 1752 C C . TYR A 1 222 ? 9.850 2.725 -0.655 1.00 96.94 222 TYR A C 1
ATOM 1754 O O . TYR A 1 222 ? 10.409 1.918 -1.387 1.00 96.94 222 TYR A O 1
ATOM 1762 N N . GLY A 1 223 ? 9.798 4.031 -0.923 1.00 96.88 223 GLY A N 1
ATOM 1763 C CA . GLY A 1 223 ? 10.390 4.624 -2.115 1.00 96.88 223 GLY A CA 1
ATOM 1764 C C . GLY A 1 223 ? 11.904 4.438 -2.185 1.00 96.88 223 GLY A C 1
ATOM 1765 O O . GLY A 1 223 ? 12.415 4.122 -3.248 1.00 96.88 223 GLY A O 1
ATOM 1766 N N . LEU A 1 224 ? 12.610 4.565 -1.065 1.00 95.94 224 LEU A N 1
ATOM 1767 C CA . LEU A 1 224 ? 14.051 4.339 -0.995 1.00 95.94 224 LEU A CA 1
ATOM 1768 C C . LEU A 1 224 ? 14.417 2.868 -1.240 1.00 95.94 224 LEU A C 1
ATOM 1770 O O . LEU A 1 224 ? 15.330 2.577 -2.008 1.00 95.94 224 LEU A O 1
ATOM 1774 N N . ALA A 1 225 ? 13.704 1.934 -0.603 1.00 96.06 225 ALA A N 1
ATOM 1775 C CA . ALA A 1 225 ? 13.925 0.507 -0.830 1.00 96.06 225 ALA A CA 1
ATOM 1776 C C . ALA A 1 225 ? 13.615 0.113 -2.283 1.00 96.06 225 ALA A C 1
ATOM 1778 O O . ALA A 1 225 ? 14.308 -0.723 -2.862 1.00 96.06 225 ALA A O 1
ATOM 1779 N N . ALA A 1 226 ? 12.591 0.729 -2.880 1.00 97.31 226 ALA A N 1
ATOM 1780 C CA . ALA A 1 226 ? 12.261 0.512 -4.276 1.00 97.31 226 ALA A CA 1
ATOM 1781 C C . ALA A 1 226 ? 13.318 1.087 -5.215 1.00 97.31 226 ALA A C 1
ATOM 1783 O O . ALA A 1 226 ? 13.713 0.380 -6.134 1.00 97.31 226 ALA A O 1
ATOM 1784 N N . LEU A 1 227 ? 13.842 2.284 -4.931 1.00 97.12 227 LEU A N 1
ATOM 1785 C CA . LEU A 1 227 ? 14.923 2.884 -5.708 1.00 97.12 227 LEU A CA 1
ATOM 1786 C C . LEU A 1 227 ? 16.125 1.938 -5.798 1.00 97.12 227 LEU A C 1
ATOM 1788 O O . LEU A 1 227 ? 16.636 1.713 -6.887 1.00 97.12 227 LEU A O 1
ATOM 1792 N N . GLY A 1 228 ? 16.520 1.303 -4.689 1.00 95.69 228 GLY A N 1
ATOM 1793 C CA . GLY A 1 228 ? 17.609 0.318 -4.705 1.00 95.69 228 GLY A CA 1
ATOM 1794 C C . GLY A 1 228 ? 17.350 -0.860 -5.638 1.00 95.69 228 GLY A C 1
ATOM 1795 O O . GLY A 1 228 ? 18.242 -1.275 -6.373 1.00 95.69 228 GLY A O 1
ATOM 1796 N N . ARG A 1 229 ? 16.110 -1.356 -5.690 1.00 95.88 229 ARG A N 1
ATOM 1797 C CA . ARG A 1 229 ? 15.730 -2.393 -6.659 1.00 95.88 229 ARG A CA 1
ATOM 1798 C C . ARG A 1 229 ? 15.681 -1.875 -8.085 1.00 95.88 229 ARG A C 1
ATOM 1800 O O . ARG A 1 229 ? 16.117 -2.588 -8.978 1.00 95.88 229 ARG A O 1
ATOM 1807 N N . GLN A 1 230 ? 15.155 -0.673 -8.298 1.00 97.19 230 GLN A N 1
ATOM 1808 C CA . GLN A 1 2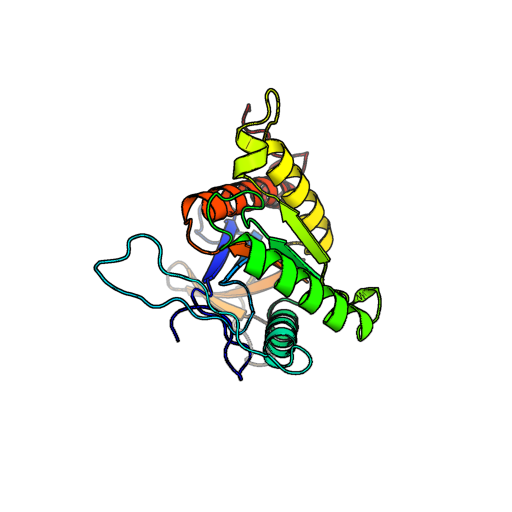30 ? 15.060 -0.046 -9.614 1.00 97.19 230 GLN A CA 1
ATOM 1809 C C . GLN A 1 230 ? 16.454 0.147 -10.219 1.00 97.19 230 GLN A C 1
ATOM 1811 O O . GLN A 1 230 ? 16.688 -0.279 -11.344 1.00 97.19 230 GLN A O 1
ATOM 1816 N N . LEU A 1 231 ? 17.407 0.684 -9.453 1.00 95.50 231 LEU A N 1
ATOM 1817 C CA . LEU A 1 231 ? 18.796 0.824 -9.900 1.00 95.50 231 LEU A CA 1
ATOM 1818 C C . LEU A 1 231 ? 19.453 -0.532 -10.184 1.00 95.50 231 LEU A C 1
ATOM 1820 O O . LEU A 1 231 ? 20.173 -0.666 -11.172 1.00 95.50 231 LEU A O 1
ATOM 1824 N N . HIS A 1 232 ? 19.164 -1.548 -9.371 1.00 94.50 232 HIS A N 1
ATOM 1825 C CA . HIS A 1 232 ? 19.703 -2.887 -9.583 1.00 94.50 232 HIS A CA 1
ATOM 1826 C C . HIS A 1 232 ? 19.166 -3.550 -10.860 1.00 94.50 232 HIS A C 1
ATOM 1828 O O . HIS A 1 232 ? 19.949 -4.091 -11.639 1.00 94.50 232 HIS A O 1
ATOM 1834 N N . VAL A 1 233 ? 17.854 -3.475 -11.134 1.00 94.44 233 VAL A N 1
ATOM 1835 C CA . VAL A 1 233 ? 17.291 -4.044 -12.379 1.00 94.44 233 VAL A CA 1
ATOM 1836 C C . VAL A 1 233 ? 17.740 -3.273 -13.622 1.00 94.44 233 VAL A C 1
ATOM 1838 O O . VAL A 1 233 ? 17.933 -3.884 -14.671 1.00 94.44 233 VAL A O 1
ATOM 1841 N N . LEU A 1 234 ? 17.990 -1.965 -13.483 1.00 93.44 234 LEU A N 1
ATOM 1842 C CA . LEU A 1 234 ? 18.617 -1.120 -14.505 1.00 93.44 234 LEU A CA 1
ATOM 1843 C C . LEU A 1 234 ? 20.136 -1.347 -14.621 1.00 93.44 234 LEU A C 1
ATOM 1845 O O . LEU A 1 234 ? 20.792 -0.701 -15.430 1.00 93.44 234 LEU A O 1
ATOM 1849 N N . LYS A 1 235 ? 20.712 -2.272 -13.839 1.00 93.06 235 LYS A N 1
ATOM 1850 C CA . LYS A 1 235 ? 22.144 -2.627 -13.846 1.00 93.06 235 LYS A CA 1
ATOM 1851 C C . LYS A 1 235 ? 23.073 -1.456 -13.494 1.00 93.06 235 LYS A C 1
ATOM 1853 O O . LYS A 1 235 ? 24.235 -1.449 -13.893 1.00 93.06 235 LYS A O 1
ATOM 1858 N N . LEU A 1 236 ? 22.574 -0.488 -12.723 1.00 90.81 236 LEU A N 1
ATOM 1859 C CA . LEU A 1 236 ? 23.342 0.649 -12.206 1.00 90.81 236 LEU A CA 1
ATOM 1860 C C . LEU A 1 236 ? 23.990 0.350 -10.846 1.00 90.81 236 LEU A C 1
ATOM 1862 O O . LEU A 1 236 ? 24.960 1.008 -10.476 1.00 90.81 236 LEU A O 1
ATOM 1866 N N . THR A 1 237 ? 23.481 -0.640 -10.106 1.00 92.00 237 THR A N 1
ATOM 1867 C CA . THR A 1 237 ? 24.054 -1.108 -8.834 1.00 92.00 237 THR A CA 1
ATOM 1868 C C . THR A 1 237 ? 24.147 -2.633 -8.786 1.00 92.00 237 THR A C 1
ATOM 1870 O O . THR A 1 237 ? 23.274 -3.344 -9.288 1.00 92.00 237 THR A O 1
ATOM 1873 N N . GLU A 1 238 ? 25.195 -3.159 -8.144 1.00 89.25 238 GLU A N 1
ATOM 1874 C CA . GLU A 1 238 ? 25.378 -4.612 -7.975 1.00 89.25 238 GLU A CA 1
ATOM 1875 C C . GLU A 1 238 ? 24.397 -5.213 -6.961 1.00 89.25 238 GLU A C 1
ATOM 1877 O O . GLU A 1 238 ? 23.956 -6.346 -7.127 1.00 89.25 238 GLU A O 1
ATOM 1882 N N . GLU A 1 239 ? 24.007 -4.441 -5.945 1.00 89.44 239 GLU A N 1
ATOM 1883 C CA . GLU A 1 239 ? 23.091 -4.867 -4.887 1.00 89.44 239 GLU A CA 1
ATOM 1884 C C . GLU A 1 239 ? 21.738 -4.134 -4.986 1.00 89.44 239 GLU A C 1
ATOM 1886 O O . GLU A 1 239 ? 21.692 -2.949 -5.334 1.00 89.44 239 GLU A O 1
ATOM 1891 N N . PRO A 1 240 ? 20.617 -4.789 -4.620 1.00 85.25 240 PRO A N 1
ATOM 1892 C CA . PRO A 1 240 ? 19.269 -4.212 -4.663 1.00 85.25 240 PRO A CA 1
ATOM 1893 C C . PRO A 1 240 ? 18.942 -3.312 -3.458 1.00 85.25 240 PRO A C 1
ATOM 1895 O O . PRO A 1 240 ? 17.769 -3.072 -3.157 1.00 85.25 240 PRO A O 1
ATOM 1898 N N . LYS A 1 241 ? 19.955 -2.861 -2.712 1.00 84.25 241 LYS A N 1
ATOM 1899 C CA . LYS A 1 241 ? 19.814 -2.069 -1.486 1.00 84.25 241 LYS A CA 1
ATOM 1900 C C . LYS A 1 241 ? 20.627 -0.790 -1.605 1.00 84.25 241 LYS A C 1
ATOM 1902 O O . LYS A 1 241 ? 21.761 -0.825 -2.059 1.00 84.25 241 LYS A O 1
ATOM 1907 N N . ILE A 1 242 ? 20.035 0.306 -1.144 1.00 80.81 242 ILE A N 1
ATOM 1908 C CA . ILE A 1 242 ? 20.713 1.589 -0.969 1.00 80.81 242 ILE A CA 1
ATOM 1909 C C . ILE A 1 242 ? 20.751 1.860 0.527 1.00 80.81 242 ILE A C 1
ATOM 1911 O O . ILE A 1 242 ? 19.694 1.940 1.168 1.00 80.81 242 ILE A O 1
ATOM 1915 N N . ASP A 1 243 ? 21.950 1.996 1.078 1.00 71.69 243 ASP A N 1
ATOM 1916 C CA . ASP A 1 243 ? 22.121 2.464 2.442 1.00 71.69 243 ASP A CA 1
ATOM 1917 C C . ASP A 1 243 ? 22.157 3.998 2.448 1.00 71.69 243 ASP A C 1
ATOM 1919 O O . ASP A 1 243 ? 22.810 4.641 1.639 1.00 71.69 243 ASP A O 1
ATOM 1923 N N . LEU A 1 244 ? 21.445 4.623 3.390 1.00 61.97 244 LEU A N 1
ATOM 1924 C CA . LEU A 1 244 ? 21.399 6.093 3.540 1.00 61.97 244 LEU A CA 1
ATOM 1925 C C . LEU A 1 244 ? 22.713 6.702 4.064 1.00 61.97 244 LEU A C 1
ATOM 1927 O O . LEU A 1 244 ? 22.731 7.855 4.500 1.00 61.97 244 LEU A O 1
ATOM 1931 N N . HIS A 1 245 ? 23.773 5.904 4.122 1.00 54.75 245 HIS A N 1
ATOM 1932 C CA . HIS A 1 245 ? 25.086 6.288 4.618 1.00 54.75 245 HIS A CA 1
ATOM 1933 C C . HIS A 1 245 ? 26.167 6.242 3.532 1.00 54.75 245 HIS A C 1
ATOM 1935 O O . HIS A 1 245 ? 27.310 6.562 3.860 1.00 54.75 245 HIS A O 1
ATOM 1941 N N . ASP A 1 246 ? 25.794 5.899 2.295 1.00 43.41 246 ASP A N 1
ATOM 1942 C CA . ASP A 1 246 ? 26.649 5.985 1.107 1.00 43.41 246 ASP A CA 1
ATOM 1943 C C . ASP A 1 246 ? 26.542 7.360 0.426 1.00 43.41 246 ASP A C 1
ATOM 1945 O O . ASP A 1 246 ? 25.428 7.943 0.408 1.00 43.41 246 ASP A O 1
#

Radius of gyration: 21.33 Å; chains: 1; bounding box: 49×43×67 Å

InterPro domains:
  IPR002013 SAC domain [PF02383] (2-134)
  IPR002013 SAC domain [PS50275] (1-246)
  IPR043573 Polyphosphoinositide phosphatase Fig4-like [PTHR45738] (1-245)

Organism: Aegilops tauschii subsp. strangulata (NCBI:txid200361)

Sequence (246 aa):
MKRGVNEKGRVANDVETEQIVFEDTPDDIPSQITSVVQHRGSIPLVWFQETSRLNIRPEITLKSDVDYKATRLHFENLVLRYGNPIVILNLIKTREKKPRESLLRAEFAKAIHYINKGLPDDKRLKFLHMDLSKLSRRKGTNVLGLLNKVASDVLELTDLLHCEITISSKPLDASSGQGSCDIKINDDFCAATMVPLLLQKGVLRTNCIDCLDRTNVAQFAYGLAALGRQLHVLKLTEEPKIDLHD

Secondary structure (DSSP, 8-state):
--SSB-TTSPBTT-EEEEEEEE---TTS--SEEEEEEEEEE--SSSEEE---TT-SSPPEEE---GGGHHHHHHHHHHHHHH-S-EEEEE---S--SS-SHHHHHHHHHHHHHHHHHTS-GGG--EEEE--HHHHTTSTT--HHHHHHHHHHHHHHHH--EEEEEEEE-SPPPS---S-EEEEEETTEEEEEEEEEEE----EEEEE-SS-HHHHHHHHHHHHHHHHHHHHHHTTS-SSS---TT-

pLDDT: mean 86.94, std 13.45, range [43.41, 98.5]

Foldseek 3Di:
DQAAFDLQLDGHPKDKDKDKDFDDDPQNDGQKIWMDIAIEGALHFQKDFDDDPVDPGTAIDGDDDDLCNSVLSNVVVQCVVQNDDEEEEEQFACDDPDDHSNVSVVVSVVSLVSNQVVDDPRHRHHYDYDPVVVQVPDPPRPPLVVLLVVLLVVCVGFPIWMWGKDKDPDDDPPDDDDAWDWDDGPNDTIIIHIGTPDHGRYHYYYYDHDDPPSVVSSVVSNSQLCVLQRCVVVVNDVGSHDDPVD